Protein AF-A0A820QJV4-F1 (afdb_monomer_lite)

Organism: NCBI:txid392032

Structure (mmCIF, N/CA/C/O backbone):
data_AF-A0A820QJV4-F1
#
_entry.id   AF-A0A820QJV4-F1
#
loop_
_atom_site.group_PDB
_atom_site.id
_atom_site.type_symbol
_atom_site.label_atom_id
_atom_site.label_alt_id
_atom_site.label_comp_id
_atom_site.label_asym_id
_atom_site.label_entity_id
_atom_site.label_seq_id
_atom_site.pdbx_PDB_ins_code
_atom_site.Cartn_x
_atom_site.Cartn_y
_atom_site.Cartn_z
_atom_site.occupancy
_atom_site.B_iso_or_equiv
_atom_site.auth_seq_id
_atom_site.auth_comp_id
_atom_site.auth_asym_id
_atom_site.auth_atom_id
_atom_site.pdbx_PDB_model_num
ATOM 1 N N . ARG A 1 1 ? 12.678 -14.600 -13.449 1.00 82.25 1 ARG A N 1
ATOM 2 C CA . ARG A 1 1 ? 13.546 -13.689 -14.238 1.00 82.25 1 ARG A CA 1
ATOM 3 C C . ARG A 1 1 ? 12.967 -12.289 -14.085 1.00 82.25 1 ARG A C 1
ATOM 5 O O . ARG A 1 1 ? 11.847 -12.098 -14.527 1.00 82.25 1 ARG A O 1
ATOM 12 N N . SER A 1 2 ? 13.641 -11.378 -13.388 1.00 85.62 2 SER A N 1
ATOM 13 C CA . SER A 1 2 ? 13.198 -9.982 -13.238 1.00 85.62 2 SER A CA 1
ATOM 14 C C . SER A 1 2 ? 13.589 -9.145 -14.464 1.00 85.62 2 SER A C 1
ATOM 16 O O . SER A 1 2 ? 14.485 -9.536 -15.220 1.00 85.62 2 SER A O 1
ATOM 18 N N . ILE A 1 3 ? 12.891 -8.027 -14.686 1.00 89.44 3 ILE A N 1
ATOM 19 C CA . ILE A 1 3 ? 13.129 -7.066 -15.775 1.00 89.44 3 ILE A CA 1
ATOM 20 C C . ILE A 1 3 ? 13.117 -5.664 -15.161 1.00 89.44 3 ILE A C 1
ATOM 22 O O . ILE A 1 3 ? 12.231 -5.364 -14.365 1.00 89.44 3 ILE A O 1
ATOM 26 N N . SER A 1 4 ? 14.075 -4.822 -15.545 1.00 88.75 4 SER A N 1
ATOM 27 C CA . SER A 1 4 ? 14.144 -3.413 -15.143 1.00 88.75 4 SER A CA 1
ATOM 28 C C . SER A 1 4 ? 14.076 -2.536 -16.392 1.00 88.75 4 SER A C 1
ATOM 30 O O . SER A 1 4 ? 14.812 -2.782 -17.349 1.00 88.75 4 SER A O 1
ATOM 32 N N . LEU A 1 5 ? 13.187 -1.540 -16.391 1.00 89.25 5 LEU A N 1
ATOM 33 C CA . LEU A 1 5 ? 13.103 -0.511 -17.428 1.00 89.25 5 LEU A CA 1
ATOM 34 C C . LEU A 1 5 ? 13.959 0.680 -16.990 1.0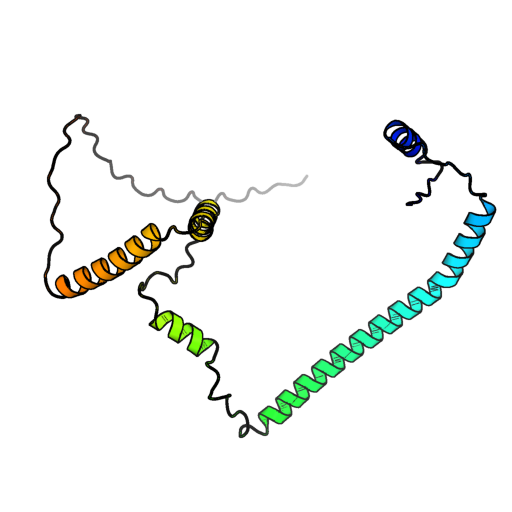0 89.25 5 LEU A C 1
ATOM 36 O O . LEU A 1 5 ? 13.877 1.087 -15.837 1.00 89.25 5 LEU A O 1
ATOM 40 N N . VAL A 1 6 ? 14.796 1.201 -17.885 1.00 91.06 6 VAL A N 1
ATOM 41 C CA . VAL A 1 6 ? 15.747 2.276 -17.574 1.00 91.06 6 VAL A CA 1
ATOM 42 C C . VAL A 1 6 ? 15.603 3.379 -18.616 1.00 91.06 6 VAL A C 1
ATOM 44 O O . VAL A 1 6 ? 15.609 3.093 -19.815 1.00 91.06 6 VAL A O 1
ATOM 47 N N . GLY A 1 7 ? 15.472 4.625 -18.159 1.00 89.00 7 GLY A N 1
ATOM 48 C CA . GLY A 1 7 ? 15.453 5.816 -19.013 1.00 89.00 7 GLY A CA 1
ATOM 49 C C . GLY A 1 7 ? 16.854 6.351 -19.340 1.00 89.00 7 GLY A C 1
ATOM 50 O O . GLY A 1 7 ? 17.868 5.846 -18.860 1.00 89.00 7 GLY A O 1
ATOM 51 N N . GLU A 1 8 ? 16.934 7.416 -20.139 1.00 86.00 8 GLU A N 1
ATOM 52 C CA . GLU A 1 8 ? 18.220 8.012 -20.545 1.00 86.00 8 GLU A CA 1
ATOM 53 C C . GLU A 1 8 ? 19.027 8.565 -19.358 1.00 86.00 8 GLU A C 1
ATOM 55 O O . GLU A 1 8 ? 20.238 8.348 -19.274 1.00 86.00 8 GLU A O 1
ATOM 60 N N . ASN A 1 9 ? 18.347 9.189 -18.394 1.00 91.12 9 ASN A N 1
ATOM 61 C CA . ASN A 1 9 ? 18.956 9.813 -17.213 1.00 91.12 9 ASN A CA 1
ATOM 62 C C . ASN A 1 9 ? 19.711 8.804 -16.324 1.00 91.12 9 ASN A C 1
ATOM 64 O O . ASN A 1 9 ? 20.746 9.109 -15.731 1.00 91.12 9 ASN A O 1
ATOM 68 N N . GLU A 1 10 ? 19.225 7.566 -16.266 1.00 92.69 10 GLU A N 1
ATOM 69 C CA . GLU A 1 10 ? 19.709 6.515 -15.365 1.00 92.69 10 GLU A CA 1
ATOM 70 C C . GLU A 1 10 ? 20.745 5.594 -16.033 1.00 92.69 10 GLU A C 1
ATOM 72 O O . GLU A 1 10 ? 21.136 4.559 -15.490 1.00 92.69 10 GLU A O 1
ATOM 77 N N . ARG A 1 11 ? 21.255 5.960 -17.217 1.00 90.38 11 ARG A N 1
ATOM 78 C CA . ARG A 1 11 ? 22.218 5.129 -17.962 1.00 90.38 11 ARG A CA 1
ATOM 79 C C . ARG A 1 11 ? 23.526 4.889 -17.204 1.00 90.38 11 ARG A C 1
ATOM 81 O O . ARG A 1 11 ? 24.183 3.871 -17.422 1.00 90.38 11 ARG A O 1
ATOM 88 N N . HIS A 1 12 ? 23.914 5.813 -16.329 1.00 92.75 12 HIS A N 1
ATOM 89 C CA . HIS A 1 12 ? 25.063 5.649 -15.440 1.00 92.75 12 HIS A CA 1
ATOM 90 C C . HIS A 1 12 ? 24.821 4.516 -14.425 1.00 92.75 12 HIS A C 1
ATOM 92 O O . HIS A 1 12 ? 25.644 3.608 -14.329 1.00 92.75 12 HIS A O 1
ATOM 98 N N . LEU A 1 13 ? 23.643 4.490 -13.792 1.00 92.88 13 LEU A N 1
ATOM 99 C CA . LEU A 1 13 ? 23.214 3.435 -12.873 1.00 92.88 13 LEU A CA 1
ATOM 100 C C . LEU A 1 13 ? 23.190 2.070 -13.572 1.00 92.8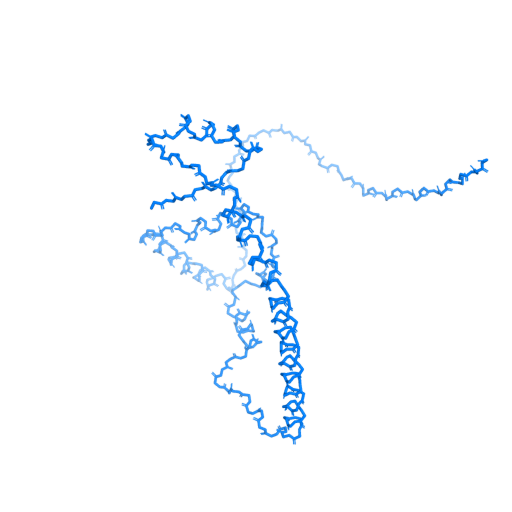8 13 LEU A C 1
ATOM 102 O O . LEU A 1 13 ? 23.711 1.091 -13.045 1.00 92.88 13 LEU A O 1
ATOM 106 N N . LEU A 1 14 ? 22.658 2.005 -14.799 1.00 91.12 14 LEU A N 1
ATOM 107 C CA . LEU A 1 14 ? 22.669 0.773 -15.593 1.00 91.12 14 LEU A CA 1
ATOM 108 C C . LEU A 1 14 ? 24.093 0.257 -15.833 1.00 91.12 14 LEU A C 1
ATOM 110 O O . LEU A 1 14 ? 24.334 -0.942 -15.703 1.00 91.12 14 LEU A O 1
ATOM 114 N N . LYS A 1 15 ? 25.043 1.140 -16.170 1.00 91.38 15 LYS A N 1
ATOM 115 C CA . LYS A 1 15 ? 26.449 0.744 -16.356 1.00 91.38 15 LYS A CA 1
ATOM 116 C C . LYS A 1 15 ? 27.020 0.137 -15.079 1.00 91.38 15 LYS A C 1
ATOM 118 O O . LYS A 1 15 ? 27.714 -0.871 -15.156 1.00 91.38 15 LYS A O 1
ATOM 123 N N . ASP A 1 16 ? 26.721 0.711 -13.923 1.00 93.56 16 ASP A N 1
ATOM 124 C CA . ASP A 1 16 ? 27.248 0.224 -12.650 1.00 93.56 16 ASP A CA 1
ATOM 125 C C . ASP A 1 16 ? 26.587 -1.092 -12.210 1.00 93.56 16 ASP A C 1
ATOM 127 O O . ASP A 1 16 ? 27.271 -2.012 -11.754 1.00 93.56 16 ASP A O 1
ATOM 131 N N . ILE A 1 17 ? 25.287 -1.260 -12.462 1.00 91.38 17 ILE A N 1
ATOM 132 C CA . ILE A 1 17 ? 24.583 -2.536 -12.264 1.00 91.38 17 ILE A CA 1
ATOM 133 C C . ILE A 1 17 ? 25.175 -3.632 -13.161 1.00 91.38 17 ILE A C 1
ATOM 135 O O . ILE A 1 17 ? 25.381 -4.758 -12.714 1.00 91.38 17 ILE A O 1
ATOM 139 N N . LEU A 1 18 ? 25.492 -3.321 -14.420 1.00 90.62 18 LEU A N 1
ATOM 140 C CA . LEU A 1 18 ? 26.094 -4.288 -15.341 1.00 90.62 18 LEU A CA 1
ATOM 141 C C . LEU A 1 18 ? 27.515 -4.686 -14.932 1.00 90.62 18 LEU A C 1
ATOM 143 O O . LEU A 1 18 ? 27.868 -5.852 -15.073 1.00 90.62 18 LEU A O 1
ATOM 147 N N . LYS A 1 19 ? 28.307 -3.751 -14.390 1.00 92.19 19 LYS A N 1
ATOM 148 C CA . LYS A 1 19 ? 29.649 -4.045 -13.855 1.00 92.19 19 LYS A CA 1
ATOM 149 C C . LYS A 1 19 ? 29.600 -4.939 -12.614 1.00 92.19 19 LYS A C 1
ATOM 151 O O . LYS A 1 19 ? 30.481 -5.767 -12.425 1.00 92.19 19 LYS A O 1
ATOM 156 N N . THR A 1 20 ? 28.599 -4.749 -11.755 1.00 91.50 20 THR A N 1
ATOM 157 C CA . THR A 1 20 ? 28.444 -5.499 -10.494 1.00 91.50 20 THR A CA 1
ATOM 158 C C . THR A 1 20 ? 27.731 -6.842 -10.671 1.00 91.50 20 THR A C 1
ATOM 160 O O . THR A 1 20 ? 27.846 -7.728 -9.820 1.00 91.50 20 THR A O 1
ATOM 163 N N . CYS A 1 21 ? 26.993 -7.025 -11.767 1.00 88.94 21 CYS A N 1
ATOM 164 C CA . CYS A 1 21 ? 26.238 -8.243 -12.028 1.00 88.94 21 CYS A CA 1
ATOM 165 C C . CYS A 1 21 ? 27.151 -9.446 -12.299 1.00 88.94 21 CYS A C 1
ATOM 167 O O . CYS A 1 21 ? 27.943 -9.455 -13.235 1.00 88.94 21 CYS A O 1
ATOM 169 N N . LYS A 1 22 ? 26.951 -10.527 -11.532 1.00 90.38 22 LYS A N 1
ATOM 170 C CA . LYS A 1 22 ? 27.652 -11.811 -11.730 1.00 90.38 22 LYS A CA 1
ATOM 171 C C . LYS A 1 22 ? 27.202 -12.567 -12.987 1.00 90.38 22 LYS A C 1
ATOM 173 O O . LYS A 1 22 ? 27.933 -13.411 -13.487 1.00 90.38 22 LYS A O 1
ATOM 178 N N . VAL A 1 23 ? 25.984 -12.303 -13.465 1.00 89.31 23 VAL A N 1
ATOM 179 C CA . VAL A 1 23 ? 25.372 -12.968 -14.625 1.00 89.31 23 VAL A CA 1
ATOM 180 C C . VAL A 1 23 ? 25.163 -11.930 -15.728 1.00 89.31 23 VAL A C 1
ATOM 182 O O . VAL A 1 23 ? 24.610 -10.867 -15.435 1.00 89.31 23 VAL A O 1
ATOM 185 N N . PRO A 1 24 ? 25.540 -12.213 -16.991 1.00 86.50 24 PRO A N 1
ATOM 186 C CA . PRO A 1 24 ? 25.363 -11.261 -18.080 1.00 86.50 24 PRO A CA 1
ATOM 187 C C . PRO A 1 24 ? 23.876 -10.967 -18.318 1.00 86.50 24 PRO A C 1
ATOM 189 O O . PRO A 1 24 ? 23.067 -11.866 -18.579 1.00 86.50 24 PRO A O 1
ATOM 192 N N . ALA A 1 25 ? 23.506 -9.689 -18.231 1.00 88.19 25 ALA A N 1
ATOM 193 C CA . ALA A 1 25 ? 22.138 -9.240 -18.452 1.00 88.19 25 ALA A CA 1
ATOM 194 C C . ALA A 1 25 ? 21.863 -9.021 -19.948 1.00 88.19 25 ALA A C 1
ATOM 196 O O . ALA A 1 25 ? 22.668 -8.443 -20.675 1.00 88.19 25 ALA A O 1
ATOM 197 N N . LYS A 1 26 ? 20.687 -9.464 -20.413 1.00 89.56 26 LYS A N 1
ATOM 198 C CA . LYS A 1 26 ? 20.226 -9.209 -21.786 1.00 89.56 26 LYS A CA 1
ATOM 199 C C . LYS A 1 26 ? 19.644 -7.800 -21.865 1.00 89.56 26 LYS A C 1
ATOM 201 O O . LYS A 1 26 ? 18.631 -7.531 -21.225 1.00 89.56 26 LYS A O 1
ATOM 206 N N . MET A 1 27 ? 20.251 -6.947 -22.680 1.00 88.81 27 MET A N 1
ATOM 207 C CA . MET A 1 27 ? 19.795 -5.580 -22.934 1.00 88.81 27 MET A CA 1
ATOM 208 C C . MET A 1 27 ? 18.984 -5.523 -24.231 1.00 88.81 27 MET A C 1
ATOM 210 O O . MET A 1 27 ? 19.414 -6.031 -25.264 1.00 88.81 27 MET A O 1
ATOM 214 N N . ARG A 1 28 ? 17.783 -4.943 -24.157 1.00 90.50 28 ARG A N 1
ATOM 215 C CA . ARG A 1 28 ? 16.882 -4.722 -25.294 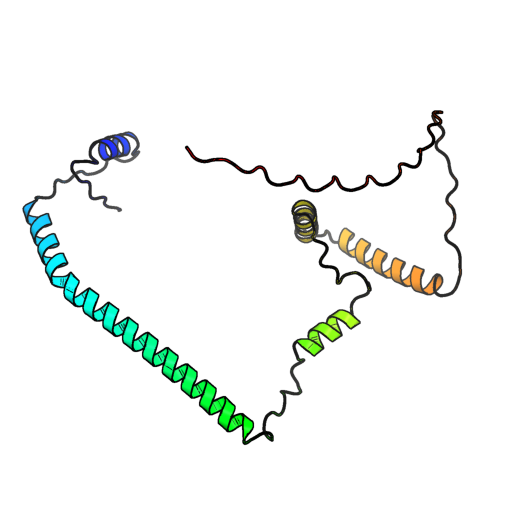1.00 90.50 28 ARG A CA 1
ATOM 216 C C . ARG A 1 28 ? 16.424 -3.270 -25.275 1.00 90.50 28 ARG A C 1
ATOM 218 O O . ARG A 1 28 ? 16.136 -2.746 -24.204 1.00 90.50 28 ARG A O 1
ATOM 225 N N . ILE A 1 29 ? 16.386 -2.646 -26.447 1.00 90.31 29 ILE A N 1
ATOM 226 C CA . ILE A 1 29 ? 15.956 -1.257 -26.623 1.00 90.31 29 ILE A CA 1
ATOM 227 C C . ILE A 1 29 ? 14.462 -1.276 -26.934 1.00 90.31 29 ILE A C 1
ATOM 229 O O . ILE A 1 29 ? 14.032 -2.010 -27.823 1.00 90.31 29 ILE A O 1
ATOM 233 N N . ILE A 1 30 ? 13.679 -0.502 -26.184 1.00 90.69 30 ILE A N 1
ATOM 234 C CA . ILE A 1 30 ? 12.241 -0.356 -26.420 1.00 90.69 30 ILE A CA 1
ATOM 235 C C . ILE A 1 30 ? 12.029 0.888 -27.295 1.00 90.69 30 ILE A C 1
ATOM 237 O O . ILE A 1 30 ? 12.527 1.956 -26.931 1.00 90.69 30 ILE A O 1
ATOM 241 N N . PRO A 1 31 ? 11.321 0.775 -28.433 1.00 92.31 31 PRO A N 1
ATOM 242 C CA . PRO A 1 31 ? 10.943 1.921 -29.253 1.00 92.31 31 PRO A CA 1
ATOM 243 C C . PRO A 1 31 ? 10.102 2.939 -28.476 1.00 92.31 31 PRO A C 1
ATOM 245 O O . PRO A 1 31 ? 9.218 2.563 -27.703 1.00 92.31 31 PRO A O 1
ATOM 248 N N . GLN A 1 32 ? 10.333 4.230 -28.724 1.00 90.06 32 GLN A N 1
ATOM 249 C CA . GLN A 1 32 ? 9.608 5.315 -28.050 1.00 90.06 32 GLN A CA 1
ATOM 250 C C . GLN A 1 32 ? 8.112 5.332 -28.397 1.00 90.06 32 GLN A C 1
ATOM 252 O O . GLN A 1 32 ? 7.293 5.648 -27.539 1.00 90.06 32 GLN A O 1
ATOM 257 N N . GLU A 1 33 ? 7.744 4.907 -29.606 1.00 94.69 33 GLU A N 1
ATOM 258 C CA . GLU A 1 33 ? 6.348 4.809 -30.057 1.00 94.69 33 GLU A CA 1
ATOM 259 C C . GLU A 1 33 ? 5.508 3.918 -29.130 1.00 94.69 33 GLU A C 1
ATOM 261 O O . GLU A 1 33 ? 4.396 4.265 -28.742 1.00 94.69 33 GLU A O 1
ATOM 266 N N . ILE A 1 34 ? 6.073 2.789 -28.693 1.00 94.31 34 ILE A N 1
ATOM 267 C CA . ILE A 1 34 ? 5.390 1.863 -27.784 1.00 94.31 34 ILE A CA 1
ATOM 268 C C . ILE A 1 34 ? 5.174 2.523 -26.420 1.00 94.31 34 ILE A C 1
ATOM 270 O O . ILE A 1 34 ? 4.108 2.383 -25.826 1.00 94.31 34 ILE A O 1
ATOM 274 N N . VAL A 1 35 ? 6.164 3.276 -25.933 1.00 92.50 35 VAL A N 1
ATOM 275 C CA . VAL A 1 35 ? 6.051 4.019 -24.671 1.00 92.50 35 VAL A CA 1
ATOM 276 C C . VAL A 1 35 ? 4.933 5.058 -24.761 1.00 92.50 35 VAL A C 1
ATOM 278 O O . VAL A 1 35 ? 4.147 5.176 -23.825 1.00 92.50 35 VAL A O 1
ATOM 281 N N . GLN A 1 36 ? 4.819 5.765 -25.887 1.00 95.31 36 GLN A N 1
ATOM 282 C CA . GLN A 1 36 ? 3.752 6.741 -26.120 1.00 95.31 36 GLN A CA 1
ATOM 283 C C . GLN A 1 36 ? 2.364 6.090 -26.129 1.00 95.31 36 GLN A C 1
ATOM 285 O O . GLN A 1 36 ? 1.465 6.591 -25.464 1.00 95.31 36 GLN A O 1
ATOM 290 N N . ILE A 1 37 ? 2.198 4.930 -26.775 1.00 97.31 37 ILE A N 1
ATOM 291 C CA . ILE A 1 37 ? 0.925 4.187 -26.759 1.00 97.31 37 ILE A CA 1
ATOM 292 C C . ILE A 1 37 ? 0.481 3.879 -25.323 1.00 97.31 37 ILE A C 1
ATOM 294 O O . ILE A 1 37 ? -0.691 4.034 -24.989 1.00 97.31 37 ILE A O 1
ATOM 298 N N . PHE A 1 38 ? 1.399 3.435 -24.461 1.00 96.56 38 PHE A N 1
ATOM 299 C CA . PHE A 1 38 ? 1.060 3.134 -23.068 1.00 96.56 38 PHE A CA 1
ATOM 300 C C . PHE A 1 38 ? 0.829 4.384 -22.218 1.00 96.56 38 PHE A C 1
ATOM 302 O O . PHE A 1 38 ? 0.020 4.319 -21.299 1.00 96.56 38 PHE A O 1
ATOM 309 N N . ARG A 1 39 ? 1.480 5.511 -22.525 1.00 96.12 39 ARG A N 1
ATOM 310 C CA . ARG A 1 39 ? 1.171 6.796 -21.878 1.00 96.12 39 ARG A CA 1
ATOM 311 C C . ARG A 1 39 ? -0.251 7.239 -22.187 1.00 96.12 39 ARG A C 1
ATOM 313 O O . ARG A 1 39 ? -0.998 7.487 -21.255 1.00 96.12 39 ARG A O 1
ATOM 320 N N . ASN A 1 40 ? -0.650 7.201 -23.456 1.00 97.38 40 ASN A N 1
ATOM 321 C CA . ASN A 1 40 ? -2.007 7.573 -23.855 1.00 97.38 40 ASN A CA 1
ATOM 322 C C . ASN A 1 40 ? -3.060 6.686 -23.171 1.00 97.38 40 ASN A C 1
ATOM 324 O O . ASN A 1 40 ? -4.082 7.179 -22.716 1.00 97.38 40 ASN A O 1
ATOM 328 N N . LYS A 1 41 ? -2.788 5.381 -23.032 1.00 97.69 41 LYS A N 1
ATOM 329 C CA . LYS A 1 41 ? -3.665 4.464 -22.283 1.00 97.69 41 LYS A CA 1
ATOM 330 C C . LYS A 1 41 ? -3.753 4.795 -20.794 1.00 97.69 41 LYS A C 1
ATOM 332 O O . LYS A 1 41 ? -4.785 4.556 -20.187 1.00 97.69 41 LYS A O 1
ATOM 337 N N . LEU A 1 42 ? -2.666 5.271 -20.184 1.00 97.31 42 LEU A N 1
ATOM 338 C CA . LEU A 1 42 ? -2.691 5.699 -18.783 1.00 97.31 42 LEU A CA 1
ATOM 339 C C . LEU A 1 42 ? -3.511 6.976 -18.619 1.00 97.31 42 LEU A C 1
ATOM 341 O O . LEU A 1 42 ? -4.321 7.037 -17.706 1.00 97.31 42 LEU A O 1
ATOM 345 N N . GLU A 1 43 ? -3.334 7.942 -19.519 1.00 97.25 43 GLU A N 1
ATOM 346 C CA . GLU A 1 43 ? -4.111 9.188 -19.538 1.00 97.25 43 GLU A CA 1
ATOM 347 C C . GLU A 1 43 ? -5.610 8.919 -19.749 1.00 97.25 43 GLU A C 1
ATOM 349 O O . GLU A 1 43 ? -6.447 9.567 -19.131 1.00 97.25 43 GLU A O 1
ATOM 354 N N . GLU A 1 44 ? -5.958 7.924 -20.571 1.00 97.75 44 GLU A N 1
ATOM 355 C CA . GLU A 1 44 ? -7.344 7.479 -20.766 1.00 97.75 44 GLU A CA 1
ATOM 356 C C . GLU A 1 44 ? -7.946 6.842 -19.501 1.00 97.75 44 GLU A C 1
ATOM 358 O O . GLU A 1 44 ? -9.115 7.063 -19.208 1.00 97.75 44 GLU A O 1
ATOM 363 N N . LEU A 1 45 ? -7.157 6.080 -18.734 1.00 97.94 45 LEU A N 1
ATOM 364 C CA . LEU A 1 45 ? -7.621 5.365 -17.535 1.00 97.94 45 LEU A CA 1
ATOM 365 C C . LEU A 1 45 ? -7.610 6.212 -16.253 1.00 97.94 45 LEU A C 1
ATOM 367 O O . LEU A 1 45 ? -8.283 5.867 -15.283 1.00 97.94 45 LEU A O 1
ATOM 371 N N . GLU A 1 46 ? -6.823 7.284 -16.209 1.00 97.00 46 GLU A N 1
ATOM 372 C CA . GLU A 1 46 ? -6.717 8.185 -15.057 1.00 97.00 46 GLU A CA 1
ATOM 373 C C . GLU A 1 46 ? -8.074 8.729 -14.558 1.00 97.00 46 GLU A C 1
ATOM 375 O O . GLU A 1 46 ? -8.331 8.602 -13.355 1.00 97.00 46 GLU A O 1
ATOM 380 N N . PRO A 1 47 ? -8.982 9.255 -15.411 1.00 97.88 47 PRO A N 1
ATOM 381 C CA . PRO A 1 47 ? -10.280 9.752 -14.946 1.00 97.88 47 PRO A CA 1
ATOM 382 C C . PRO A 1 47 ? -11.153 8.657 -14.317 1.00 97.88 47 PRO A C 1
ATOM 384 O O . PRO A 1 47 ? -11.780 8.902 -13.284 1.00 97.88 47 PRO A O 1
ATOM 387 N N . ASP A 1 48 ? -11.149 7.448 -14.880 1.00 97.81 48 ASP A N 1
ATOM 388 C CA . ASP A 1 48 ? -11.933 6.320 -14.366 1.00 97.81 48 ASP A CA 1
ATOM 389 C C . ASP A 1 48 ? -11.442 5.900 -12.973 1.00 97.81 48 ASP A C 1
ATOM 391 O O . ASP A 1 48 ? -12.229 5.642 -12.060 1.00 97.81 48 ASP A O 1
ATOM 395 N N . ILE A 1 49 ? -10.119 5.87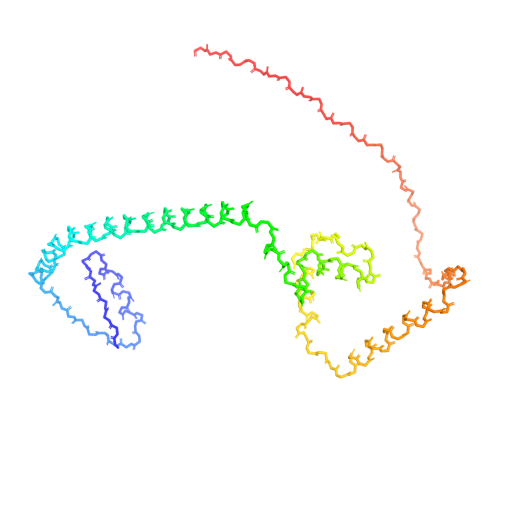2 -12.774 1.00 97.94 49 ILE A N 1
ATOM 396 C CA . ILE A 1 49 ? -9.515 5.568 -11.472 1.00 97.94 49 ILE A CA 1
ATOM 397 C C . ILE A 1 49 ? -9.892 6.641 -10.447 1.00 97.94 49 ILE A C 1
ATOM 399 O O . ILE A 1 49 ? -10.238 6.313 -9.309 1.00 97.94 49 ILE A O 1
ATOM 403 N N . GLU A 1 50 ? -9.846 7.920 -10.824 1.00 98.06 50 GLU A N 1
ATOM 404 C CA . GLU A 1 50 ? -10.279 8.997 -9.936 1.00 98.06 50 GLU A CA 1
ATOM 405 C C . GLU A 1 50 ? -11.754 8.882 -9.545 1.00 98.06 50 GLU A C 1
ATOM 407 O O . GLU A 1 50 ? -12.110 9.169 -8.398 1.00 98.06 50 GLU A O 1
ATOM 412 N N . GLU A 1 51 ? -12.619 8.496 -10.482 1.00 98.25 51 GLU A N 1
ATOM 413 C CA . GLU A 1 51 ? -14.039 8.287 -10.220 1.00 98.25 51 GLU A CA 1
ATOM 414 C C . GLU A 1 51 ? -14.248 7.145 -9.222 1.00 98.25 51 GLU A C 1
ATOM 416 O O . GLU A 1 51 ? -14.934 7.331 -8.213 1.00 98.25 51 GLU A O 1
ATOM 421 N N . ILE A 1 52 ? -13.581 6.006 -9.433 1.00 98.25 52 ILE A N 1
ATOM 422 C CA . ILE A 1 52 ? -13.623 4.861 -8.515 1.00 98.25 52 ILE A CA 1
ATOM 423 C C . ILE A 1 52 ? -13.175 5.279 -7.112 1.00 98.25 52 ILE A C 1
ATOM 425 O O . ILE A 1 52 ? -13.883 5.010 -6.144 1.00 98.25 52 ILE A O 1
ATOM 429 N N . LEU A 1 53 ? -12.066 6.012 -6.982 1.00 98.25 53 LEU A N 1
ATOM 430 C CA . LEU A 1 53 ? -11.581 6.474 -5.677 1.00 98.25 53 LEU A CA 1
ATOM 431 C C . LEU A 1 53 ? -12.582 7.397 -4.965 1.00 98.25 53 LEU A C 1
ATOM 433 O O . LEU A 1 53 ? -12.746 7.315 -3.743 1.00 98.25 53 LEU A O 1
ATOM 437 N N . LYS A 1 54 ? -13.268 8.275 -5.708 1.00 98.25 54 LYS A N 1
ATOM 438 C CA . LYS A 1 54 ? -14.318 9.149 -5.158 1.00 98.25 54 LYS A CA 1
ATOM 439 C C . LYS A 1 54 ? -15.529 8.331 -4.702 1.00 98.25 54 LYS A C 1
ATOM 441 O O . LYS A 1 54 ? -16.042 8.580 -3.608 1.00 98.25 54 LYS A O 1
ATOM 446 N N . MET A 1 55 ? -15.956 7.347 -5.495 1.00 97.94 55 MET A N 1
ATOM 447 C CA . MET A 1 55 ? -17.057 6.444 -5.149 1.00 97.94 55 MET A CA 1
ATOM 448 C C . MET A 1 55 ? -16.733 5.594 -3.916 1.00 97.94 55 MET A C 1
ATOM 450 O O . MET A 1 55 ? -17.520 5.579 -2.972 1.00 97.94 55 MET A O 1
ATOM 454 N N . GLU A 1 56 ? -15.554 4.969 -3.868 1.00 98.12 56 GLU A N 1
ATOM 455 C CA . GLU A 1 56 ? -15.087 4.170 -2.726 1.00 98.12 56 GLU A CA 1
ATOM 456 C C . GLU A 1 56 ? -15.025 5.001 -1.440 1.00 98.12 56 GLU A C 1
ATOM 458 O O . GLU A 1 56 ? -15.426 4.552 -0.362 1.00 98.12 56 GLU A O 1
ATOM 463 N N . TYR A 1 57 ? -14.542 6.243 -1.538 1.00 98.31 57 TYR A N 1
ATOM 464 C CA . TYR A 1 57 ? -14.537 7.160 -0.406 1.00 98.31 57 TYR A CA 1
ATOM 465 C C . TYR A 1 57 ? -15.961 7.481 0.069 1.00 98.31 57 TYR A C 1
ATOM 467 O O . TYR A 1 57 ? -16.223 7.459 1.275 1.00 98.31 57 TYR A O 1
ATOM 475 N N . GLY A 1 58 ? -16.881 7.742 -0.863 1.00 98.19 58 GLY A N 1
ATOM 476 C CA . GLY A 1 58 ? -18.295 7.971 -0.571 1.00 98.19 58 GLY A CA 1
ATOM 477 C C . GLY A 1 58 ? -18.949 6.780 0.130 1.00 98.19 58 GLY A C 1
ATOM 478 O O . GLY A 1 58 ? -19.560 6.949 1.187 1.00 98.19 58 GLY A O 1
ATOM 479 N N . GLU A 1 59 ? -18.756 5.570 -0.394 1.00 97.44 59 GLU A N 1
ATOM 480 C CA . GLU A 1 59 ? -19.282 4.334 0.193 1.00 97.44 59 GLU A CA 1
ATOM 481 C C . GLU A 1 59 ? -18.731 4.109 1.604 1.00 97.44 59 GLU A C 1
ATOM 483 O O . GLU A 1 59 ? -19.484 3.850 2.544 1.00 97.44 59 GLU A O 1
ATOM 488 N N . LYS A 1 60 ? -17.422 4.301 1.796 1.00 98.19 60 LYS A N 1
ATOM 489 C CA . LYS A 1 60 ? -16.794 4.197 3.116 1.00 98.19 60 LYS A CA 1
ATOM 490 C C . LYS A 1 60 ? -17.404 5.177 4.119 1.00 98.19 60 LYS A C 1
ATOM 492 O O . LYS A 1 60 ? -17.620 4.808 5.275 1.00 98.19 60 LYS A O 1
ATOM 497 N N . MET A 1 61 ? -17.671 6.418 3.707 1.00 97.81 61 MET A N 1
ATOM 498 C CA . MET A 1 61 ? -18.319 7.407 4.573 1.00 97.81 61 MET A CA 1
ATOM 499 C C . MET A 1 61 ? -19.744 6.980 4.933 1.00 97.81 61 MET A C 1
ATOM 501 O O . MET A 1 61 ? -20.089 7.010 6.116 1.00 97.81 61 MET A O 1
ATOM 505 N N . LEU A 1 62 ? -20.533 6.499 3.967 1.00 98.00 62 LEU A N 1
ATOM 506 C CA . LEU A 1 62 ? -21.879 5.975 4.219 1.00 98.00 62 LEU A CA 1
ATOM 507 C C . LEU A 1 62 ? -21.863 4.805 5.206 1.00 98.00 62 LEU A C 1
ATOM 509 O O . LEU A 1 62 ? -22.548 4.877 6.223 1.00 98.00 62 LEU A O 1
ATOM 513 N N . GLN A 1 63 ? -20.992 3.814 5.003 1.00 97.94 63 GLN A N 1
ATOM 514 C CA . GLN A 1 63 ? -20.825 2.697 5.939 1.00 97.94 63 GLN A CA 1
ATOM 515 C C . GLN A 1 63 ? -20.471 3.186 7.351 1.00 97.94 63 GLN A C 1
ATOM 517 O O . GLN A 1 63 ? -20.979 2.679 8.355 1.00 97.94 63 GLN A O 1
ATOM 522 N N . THR A 1 64 ? -19.603 4.199 7.476 1.00 98.00 64 THR A N 1
ATOM 523 C CA . THR A 1 64 ? -19.281 4.747 8.801 1.00 98.00 64 THR A CA 1
ATOM 524 C C . THR A 1 64 ? -20.484 5.425 9.452 1.00 98.00 64 THR A C 1
ATOM 526 O O . THR A 1 64 ? -20.696 5.220 10.648 1.00 98.00 64 THR A O 1
ATOM 529 N N . CYS A 1 65 ? -21.291 6.166 8.691 1.00 97.88 65 CYS A N 1
ATOM 530 C CA . CYS A 1 65 ? -22.522 6.785 9.172 1.00 97.88 65 CYS A CA 1
ATOM 531 C C . CYS A 1 65 ? -23.550 5.728 9.595 1.00 97.88 65 CYS A C 1
ATOM 533 O O . CYS A 1 65 ? -24.055 5.800 10.713 1.00 97.88 65 CYS A O 1
ATOM 535 N N . GLU A 1 66 ? -23.788 4.708 8.770 1.00 97.50 66 GLU A N 1
ATOM 536 C CA . GLU A 1 66 ? -24.678 3.581 9.079 1.00 97.50 66 GLU A CA 1
ATOM 537 C C . GLU A 1 66 ? -24.256 2.887 10.374 1.00 97.50 66 GLU A C 1
ATOM 539 O O . GLU A 1 66 ? -25.043 2.776 11.309 1.00 97.50 66 GLU A O 1
ATOM 544 N N . THR A 1 67 ? -22.972 2.543 10.517 1.00 97.31 67 THR A N 1
ATOM 545 C CA . THR A 1 67 ? -22.495 1.885 11.744 1.00 97.31 67 THR A CA 1
ATOM 546 C C . THR A 1 67 ? -22.632 2.771 12.986 1.00 97.31 67 THR A C 1
ATOM 548 O O . THR A 1 67 ? -22.732 2.260 14.105 1.00 97.31 67 THR A O 1
ATOM 551 N N . GLN A 1 68 ? -22.576 4.099 12.835 1.00 97.38 68 GLN A N 1
ATOM 552 C CA . GLN A 1 68 ? -22.807 5.038 13.932 1.00 97.38 68 GLN A CA 1
ATOM 553 C C . GLN A 1 68 ? -24.291 5.109 14.291 1.00 97.38 68 GLN A C 1
ATOM 555 O O . GLN A 1 68 ? -24.609 5.079 15.482 1.00 97.38 68 GLN A O 1
ATOM 560 N N . ILE A 1 69 ? -25.172 5.140 13.289 1.00 97.19 69 ILE A N 1
ATOM 561 C CA . ILE A 1 69 ? -26.627 5.086 13.456 1.00 97.19 69 ILE A CA 1
ATOM 562 C C . ILE A 1 69 ? -27.015 3.783 14.155 1.00 97.19 69 ILE A C 1
ATOM 564 O O . ILE A 1 69 ? -27.619 3.841 15.220 1.00 97.19 69 ILE A O 1
ATOM 568 N N . ASP A 1 70 ? -26.552 2.630 13.676 1.00 96.50 70 ASP A N 1
ATOM 569 C CA . ASP A 1 70 ? -26.827 1.322 14.282 1.00 96.50 70 ASP A CA 1
ATOM 570 C C . ASP A 1 70 ? -26.392 1.257 15.749 1.00 96.50 70 ASP A C 1
ATOM 572 O O . ASP A 1 70 ? -27.104 0.748 16.619 1.00 96.50 70 ASP A O 1
ATOM 576 N N . LYS A 1 71 ? -25.208 1.799 16.064 1.00 95.81 71 LYS A N 1
ATOM 577 C CA . LYS A 1 71 ? -24.721 1.883 17.449 1.00 95.81 71 LYS A CA 1
ATOM 578 C C . LYS A 1 71 ? -25.598 2.797 18.295 1.00 95.81 71 LYS A C 1
ATOM 580 O O . LYS A 1 71 ? -25.841 2.473 19.458 1.00 95.81 71 LYS A O 1
ATOM 585 N N . ALA A 1 72 ? -26.024 3.937 17.758 1.00 95.44 72 ALA A N 1
ATOM 586 C CA . ALA A 1 72 ? -26.903 4.868 18.454 1.00 95.44 72 ALA A CA 1
ATOM 587 C C . ALA A 1 72 ? -28.285 4.244 18.696 1.00 95.44 72 ALA A C 1
ATOM 589 O O . ALA A 1 72 ? -28.778 4.282 19.823 1.00 95.44 72 ALA A O 1
ATOM 590 N N . GLU A 1 73 ? -28.859 3.584 17.690 1.00 93.81 73 GLU A N 1
ATOM 591 C CA . GLU A 1 73 ? -30.113 2.846 17.801 1.00 93.81 73 GLU A CA 1
ATOM 592 C C . GLU A 1 73 ? -30.031 1.732 18.832 1.00 93.81 73 GLU A C 1
ATOM 594 O O . GLU A 1 73 ? -30.921 1.602 19.671 1.00 93.81 73 GLU A O 1
ATOM 599 N N . LYS A 1 74 ? -28.962 0.931 18.790 1.00 90.56 74 LYS A N 1
ATOM 600 C CA . LYS A 1 74 ? -28.751 -0.147 19.750 1.00 90.56 74 LYS A CA 1
ATOM 601 C C . LYS A 1 74 ? -28.661 0.399 21.169 1.00 90.56 74 LYS A C 1
ATOM 603 O O . LYS A 1 74 ? -29.354 -0.096 22.044 1.00 90.56 74 LYS A O 1
ATOM 608 N N . ARG A 1 75 ? -27.888 1.467 21.393 1.00 88.88 75 ARG A N 1
ATOM 609 C CA . ARG A 1 75 ? -27.810 2.131 22.705 1.00 88.88 75 ARG A CA 1
ATOM 610 C C . ARG A 1 75 ? -29.170 2.649 23.169 1.00 88.88 75 ARG A C 1
ATOM 612 O O . ARG A 1 75 ? -29.485 2.517 24.346 1.00 88.88 75 ARG A O 1
ATOM 619 N N . LEU A 1 76 ? -29.976 3.207 22.264 1.00 88.81 76 LEU A N 1
ATOM 620 C CA . LEU A 1 76 ? -31.315 3.697 22.588 1.00 88.81 76 LEU A CA 1
ATOM 621 C C . LEU A 1 76 ? -32.279 2.548 22.929 1.00 88.81 76 LEU A C 1
ATOM 623 O O . LEU A 1 76 ? -33.035 2.659 23.892 1.00 88.81 76 LEU A O 1
ATOM 627 N N . LYS A 1 77 ? -32.245 1.444 22.173 1.00 87.12 77 LYS A N 1
ATOM 628 C CA . LYS A 1 77 ? -33.036 0.228 22.434 1.00 87.12 77 LYS A CA 1
ATOM 629 C C . LYS A 1 77 ? -32.618 -0.419 23.759 1.00 87.12 77 LYS A C 1
ATOM 631 O O . LYS A 1 77 ? -33.471 -0.634 24.611 1.00 87.12 77 LYS A O 1
ATOM 636 N N . ASP A 1 78 ? -31.317 -0.604 23.978 1.00 75.25 78 ASP A N 1
ATOM 637 C CA . ASP A 1 78 ? -30.759 -1.171 25.211 1.00 75.25 78 ASP A CA 1
ATOM 638 C C . ASP A 1 78 ? -31.119 -0.307 26.437 1.00 75.25 78 ASP A C 1
ATOM 640 O O . ASP A 1 78 ? -31.502 -0.855 27.463 1.00 75.25 78 ASP A O 1
ATOM 644 N N . SER A 1 79 ? -31.105 1.032 26.317 1.00 66.12 79 SER A N 1
ATOM 645 C CA . SER A 1 79 ? -31.517 1.948 27.401 1.00 66.12 79 SER A CA 1
ATOM 646 C C . SER A 1 79 ? -33.011 1.901 27.741 1.00 66.12 79 SER A C 1
ATOM 648 O O . SER A 1 79 ? -33.418 2.316 28.818 1.00 66.12 79 SER A O 1
ATOM 650 N N . LYS A 1 80 ? -33.854 1.417 26.818 1.00 64.75 80 LYS A N 1
ATOM 651 C CA . LYS A 1 80 ? -35.293 1.207 27.055 1.00 64.75 80 LYS A CA 1
ATOM 652 C C . LYS A 1 80 ? -35.591 -0.196 27.587 1.00 64.75 80 LYS A C 1
ATOM 654 O O . LYS A 1 80 ? -36.685 -0.437 28.088 1.00 64.75 80 LYS A O 1
ATOM 659 N N . THR A 1 81 ? -34.647 -1.127 27.464 1.00 59.31 81 THR A N 1
ATOM 660 C CA . THR A 1 81 ? -34.770 -2.531 27.876 1.00 59.31 81 THR A CA 1
ATOM 661 C C . THR A 1 81 ? -33.677 -2.860 28.898 1.00 59.31 81 THR A C 1
ATOM 663 O O . THR A 1 81 ? -32.910 -3.811 28.741 1.00 59.31 81 THR A O 1
ATOM 666 N N . ASP A 1 82 ? -33.619 -2.077 29.980 1.00 54.34 82 ASP A N 1
ATOM 667 C CA . ASP A 1 82 ? -32.683 -2.243 31.109 1.00 54.34 82 ASP A CA 1
ATOM 668 C C . ASP A 1 82 ? -32.805 -3.602 31.838 1.00 54.34 82 ASP A C 1
ATOM 670 O O . ASP A 1 82 ? -32.032 -3.909 32.743 1.00 54.34 82 ASP A O 1
ATOM 674 N N . THR A 1 83 ? -33.736 -4.468 31.435 1.00 55.62 83 THR A N 1
ATOM 675 C CA . THR A 1 83 ? -33.939 -5.813 31.988 1.00 55.62 83 THR A CA 1
ATOM 676 C C . THR A 1 83 ? -33.081 -6.914 31.349 1.00 55.62 83 THR A C 1
ATOM 678 O O . THR A 1 83 ? -33.058 -8.019 31.883 1.00 55.62 83 THR A O 1
ATOM 681 N N . SER A 1 84 ? -32.359 -6.664 30.245 1.00 51.47 84 SER A N 1
ATOM 682 C CA . SER A 1 84 ? -31.662 -7.734 29.489 1.00 51.47 84 SER A CA 1
ATOM 683 C C . SER A 1 84 ? -30.128 -7.698 29.508 1.00 51.47 84 SER A C 1
ATOM 685 O O . SER A 1 84 ? -29.485 -8.593 28.955 1.00 51.47 84 SER A O 1
ATOM 687 N N . ASN A 1 85 ? -29.507 -6.745 30.210 1.00 56.25 85 ASN A N 1
ATOM 688 C CA . ASN A 1 85 ? -28.080 -6.820 30.537 1.00 56.25 85 ASN A CA 1
ATOM 689 C C . ASN A 1 85 ? -27.853 -7.804 31.697 1.00 56.25 85 ASN A C 1
ATOM 691 O O . ASN A 1 85 ? -27.295 -7.444 32.735 1.00 56.25 85 ASN A O 1
ATOM 695 N N . ALA A 1 86 ? -28.253 -9.066 31.512 1.00 61.22 86 ALA A N 1
ATOM 696 C CA . ALA A 1 86 ? -27.724 -10.177 32.290 1.00 61.22 86 ALA A CA 1
ATOM 697 C C . ALA A 1 86 ? -26.233 -10.286 31.944 1.00 61.22 86 ALA A C 1
ATOM 699 O O . ALA A 1 86 ? -25.806 -10.989 31.025 1.00 61.22 86 ALA A O 1
ATOM 700 N N . LYS A 1 87 ? -25.449 -9.451 32.628 1.00 60.94 87 LYS A N 1
ATOM 701 C CA . LYS A 1 87 ? -23.995 -9.428 32.666 1.00 60.94 87 LYS A CA 1
ATOM 702 C C . LYS A 1 87 ? -23.536 -10.878 32.685 1.00 60.94 87 LYS A C 1
ATOM 704 O O . LYS A 1 87 ? -23.828 -11.557 33.654 1.00 60.94 87 LYS A O 1
ATOM 709 N N . ARG A 1 88 ? -22.907 -11.357 31.600 1.00 63.44 88 ARG A N 1
ATOM 710 C CA . ARG A 1 88 ? -22.490 -12.763 31.430 1.00 63.44 88 ARG A CA 1
ATOM 711 C C . ARG A 1 88 ? -21.843 -13.262 32.721 1.00 63.44 88 ARG A C 1
ATOM 713 O O . ARG A 1 88 ? -20.677 -12.972 32.965 1.00 63.44 88 ARG A O 1
ATOM 720 N N . GLU A 1 89 ? -22.608 -13.976 33.541 1.00 61.88 89 GLU A N 1
ATOM 721 C CA . GLU A 1 89 ? -22.226 -14.239 34.935 1.00 61.88 89 GLU A CA 1
ATOM 722 C C . GLU A 1 89 ? -21.002 -15.149 35.017 1.00 61.88 89 GLU A C 1
ATOM 724 O O . GLU A 1 89 ? -20.195 -15.058 35.935 1.00 61.88 89 GLU A O 1
ATOM 729 N N . TRP A 1 90 ? -20.821 -15.985 33.996 1.00 73.50 90 TRP A N 1
ATOM 730 C CA . TRP A 1 90 ? -19.735 -16.950 33.922 1.00 73.50 90 TRP A CA 1
ATOM 731 C C . TRP A 1 90 ? -18.408 -16.376 33.402 1.00 73.50 90 TRP A C 1
ATOM 733 O O . TRP A 1 90 ? -17.396 -17.075 33.429 1.00 73.50 90 TRP A O 1
ATOM 743 N N . PHE A 1 91 ? -18.373 -15.123 32.924 1.00 70.31 91 PHE A N 1
ATOM 744 C CA . PHE A 1 91 ? -17.135 -14.487 32.469 1.00 70.31 91 PHE A CA 1
ATOM 745 C C . PHE A 1 91 ? -16.682 -13.421 33.465 1.00 70.31 91 PHE A C 1
ATOM 747 O O . PHE A 1 91 ? -17.310 -12.375 33.616 1.00 70.31 91 PHE A O 1
ATOM 754 N N . GLN A 1 92 ? -15.532 -13.666 34.093 1.00 74.94 92 GLN A N 1
ATOM 755 C CA . GLN A 1 92 ? -14.874 -12.696 34.959 1.00 74.94 92 GLN A CA 1
ATOM 756 C C . GLN A 1 92 ? -14.655 -11.370 34.213 1.00 74.94 92 GLN A C 1
ATOM 758 O O . GLN A 1 92 ? -14.015 -11.326 33.153 1.00 74.94 92 GLN A O 1
ATOM 763 N N . ASN A 1 93 ? -15.155 -10.271 34.776 1.00 81.50 93 ASN A N 1
ATOM 764 C CA . ASN A 1 93 ? -14.999 -8.945 34.187 1.00 81.50 93 ASN A CA 1
ATOM 765 C C . ASN A 1 93 ? -13.537 -8.506 34.203 1.00 81.50 93 ASN A C 1
ATOM 767 O O . ASN A 1 93 ? -12.750 -8.933 35.044 1.00 81.50 93 ASN A O 1
ATOM 771 N N . ARG A 1 94 ? -13.159 -7.574 33.318 1.00 78.31 94 ARG A N 1
ATOM 772 C CA . ARG A 1 94 ? -11.797 -7.010 33.310 1.00 78.31 94 ARG A CA 1
ATOM 773 C C . ARG A 1 94 ? -11.399 -6.476 34.690 1.00 78.31 94 ARG A C 1
ATOM 775 O O . ARG A 1 94 ? -10.274 -6.698 35.122 1.00 78.31 94 ARG A O 1
ATOM 782 N N . ASN A 1 95 ? -12.332 -5.828 35.382 1.00 81.19 95 ASN A N 1
ATOM 783 C CA . ASN A 1 95 ? -12.114 -5.290 36.723 1.00 81.19 95 ASN A CA 1
ATOM 784 C C . ASN A 1 95 ? -11.972 -6.405 37.767 1.00 81.19 95 ASN A C 1
ATOM 786 O O . ASN A 1 95 ? -11.085 -6.331 38.608 1.00 81.19 95 ASN A O 1
ATOM 790 N N . GLU A 1 96 ? -12.784 -7.460 37.674 1.00 83.75 96 GLU A N 1
ATOM 791 C CA . GLU A 1 96 ? -12.694 -8.631 38.555 1.00 83.75 96 GLU A CA 1
ATOM 792 C C . GLU A 1 96 ? -11.382 -9.392 38.335 1.00 83.75 96 GLU A C 1
ATOM 794 O O . GLU A 1 96 ? -10.742 -9.769 39.306 1.00 83.75 96 GLU A O 1
ATOM 799 N N . ARG A 1 97 ? -10.910 -9.517 37.088 1.00 84.38 97 ARG A N 1
ATOM 800 C CA . ARG A 1 97 ? -9.611 -10.117 36.742 1.00 84.38 97 ARG A CA 1
ATOM 801 C C . ARG A 1 97 ? -8.438 -9.320 37.294 1.00 84.38 97 ARG A C 1
ATOM 803 O O . ARG A 1 97 ? -7.464 -9.899 37.765 1.00 84.38 97 ARG A O 1
ATOM 810 N N . ILE A 1 98 ? -8.504 -7.992 37.205 1.00 82.31 98 ILE A N 1
ATOM 811 C CA . ILE A 1 98 ? -7.475 -7.110 37.768 1.00 82.31 98 ILE A CA 1
ATOM 812 C C . ILE A 1 98 ? -7.486 -7.219 39.295 1.00 82.31 98 ILE A C 1
ATOM 814 O O . ILE A 1 98 ? -6.429 -7.408 39.888 1.00 82.31 98 ILE A O 1
ATOM 818 N N . ALA A 1 99 ? -8.667 -7.191 39.916 1.00 84.25 99 ALA A N 1
ATOM 819 C CA . ALA A 1 99 ? -8.817 -7.328 41.360 1.00 84.25 99 ALA A CA 1
ATOM 820 C C . ALA A 1 99 ? -8.345 -8.697 41.869 1.00 84.25 99 ALA A C 1
ATOM 822 O O . ALA A 1 99 ? -7.707 -8.776 42.913 1.00 84.25 99 ALA A O 1
ATOM 823 N N . GLU A 1 100 ? -8.621 -9.777 41.140 1.00 83.62 100 GLU A N 1
ATOM 824 C CA . GLU A 1 100 ? -8.154 -11.115 41.491 1.00 83.62 100 GLU A CA 1
ATOM 825 C C . GLU A 1 100 ? -6.638 -11.247 41.287 1.00 83.62 100 GLU A C 1
ATOM 827 O O . GLU A 1 100 ? -5.947 -11.739 42.174 1.00 83.62 100 GLU A O 1
ATOM 832 N N . GLN A 1 101 ? -6.077 -10.700 40.198 1.00 81.69 101 GLN A N 1
ATOM 833 C CA . GLN A 1 101 ? -4.621 -10.590 40.046 1.00 81.69 101 GLN A CA 1
ATOM 834 C C . GLN A 1 101 ? -3.970 -9.824 41.198 1.00 81.69 101 GLN A C 1
ATOM 836 O O . GLN A 1 101 ? -2.913 -10.231 41.672 1.00 81.69 101 GLN A O 1
ATOM 841 N N . ASP A 1 102 ? -4.567 -8.715 41.631 1.00 79.06 102 ASP A N 1
ATOM 842 C CA . ASP A 1 102 ? -4.050 -7.930 42.748 1.00 79.06 102 ASP A CA 1
ATOM 843 C C . ASP A 1 102 ? -4.178 -8.683 44.079 1.00 79.06 102 ASP A C 1
ATOM 845 O O . ASP A 1 102 ? -3.255 -8.629 44.887 1.00 79.06 102 ASP A O 1
ATOM 849 N N . LYS A 1 103 ? -5.251 -9.461 44.280 1.00 83.31 103 LYS A N 1
ATOM 850 C CA . LYS A 1 103 ? -5.416 -10.342 45.449 1.00 83.31 103 LYS A CA 1
ATOM 851 C C . LYS A 1 103 ? -4.408 -11.496 45.480 1.00 83.31 103 LYS A C 1
ATOM 853 O O . LYS A 1 103 ? -3.936 -11.847 46.556 1.00 83.31 103 LYS A O 1
ATOM 858 N N . LEU A 1 104 ? -4.066 -12.087 44.330 1.00 78.12 104 LEU A N 1
ATOM 859 C CA . LEU A 1 104 ? -3.088 -13.183 44.235 1.00 78.12 104 LEU A CA 1
ATOM 860 C C . LEU A 1 104 ? -1.620 -12.710 44.249 1.00 78.12 104 LEU A C 1
ATOM 862 O O . LEU A 1 104 ? -0.707 -13.541 44.276 1.00 78.12 104 LEU A O 1
ATOM 866 N N . ARG A 1 105 ? -1.346 -11.399 44.220 1.00 73.94 105 ARG A N 1
ATOM 867 C CA . ARG A 1 105 ? 0.025 -10.867 44.277 1.00 73.94 105 ARG A CA 1
ATOM 868 C C . ARG A 1 105 ? 0.587 -10.943 45.702 1.00 73.94 105 ARG A C 1
ATOM 870 O O . ARG A 1 105 ? 0.010 -10.425 46.647 1.00 73.94 105 ARG A O 1
ATOM 877 N N . LEU A 1 106 ? 1.773 -11.546 45.831 1.00 67.44 106 LEU A N 1
ATOM 878 C CA . LEU A 1 106 ? 2.503 -11.710 47.100 1.00 67.44 106 LEU A CA 1
ATOM 879 C C . LEU A 1 106 ? 3.173 -10.414 47.605 1.00 67.44 106 LEU A C 1
ATOM 881 O O . LEU A 1 106 ? 3.448 -10.305 48.798 1.00 67.44 106 LEU A O 1
ATOM 885 N N . ASP A 1 107 ? 3.416 -9.443 46.714 1.00 67.19 107 ASP A N 1
ATOM 886 C CA . ASP A 1 107 ? 4.117 -8.189 47.010 1.00 67.19 107 ASP A CA 1
ATOM 887 C C . ASP A 1 107 ? 3.185 -6.964 46.882 1.00 67.19 107 ASP A C 1
ATOM 889 O O . ASP A 1 107 ? 2.791 -6.615 45.763 1.00 67.19 107 ASP A O 1
ATOM 893 N N . PRO A 1 108 ? 2.922 -6.213 47.973 1.00 58.81 108 PRO A N 1
ATOM 894 C CA . PRO A 1 108 ? 2.102 -4.993 47.946 1.00 58.81 108 PRO A CA 1
ATOM 895 C C . PRO A 1 108 ? 2.664 -3.851 47.075 1.00 58.81 108 PRO A C 1
ATOM 897 O O . PRO A 1 108 ? 1.987 -2.854 46.840 1.00 58.81 108 PRO A O 1
ATOM 900 N N . HIS A 1 109 ? 3.916 -3.954 46.605 1.00 54.41 109 HIS A N 1
ATOM 901 C CA . HIS A 1 109 ? 4.635 -2.875 45.915 1.00 54.41 109 HIS A CA 1
ATOM 902 C C . HIS A 1 109 ? 4.892 -3.114 44.417 1.00 54.41 109 HIS A C 1
ATOM 904 O O . HIS A 1 109 ? 5.520 -2.282 43.760 1.00 54.41 109 HIS A O 1
ATOM 910 N N . SER A 1 110 ? 4.403 -4.217 43.842 1.00 56.62 110 SER A N 1
ATOM 911 C CA . SER A 1 110 ? 4.641 -4.540 42.424 1.00 56.62 110 SER A CA 1
ATOM 912 C C . SER A 1 110 ? 3.881 -3.633 41.439 1.00 56.62 110 SER A C 1
ATOM 914 O O . SER A 1 110 ? 4.189 -3.646 40.247 1.00 56.62 110 SER A O 1
ATOM 916 N N . ASN A 1 111 ? 2.894 -2.857 41.902 1.00 51.53 111 ASN A N 1
ATOM 917 C CA . ASN A 1 111 ? 2.050 -2.011 41.046 1.00 51.53 111 ASN A CA 1
ATOM 918 C C . ASN A 1 111 ? 2.652 -0.645 40.715 1.00 51.53 111 ASN A C 1
ATOM 920 O O . ASN A 1 111 ? 2.136 0.066 39.847 1.00 51.53 111 ASN A O 1
ATOM 924 N N . LYS A 1 112 ? 3.804 -0.292 41.293 1.00 52.59 112 LYS A N 1
ATOM 925 C CA . LYS A 1 112 ? 4.641 0.677 40.598 1.00 52.59 112 LYS A CA 1
ATOM 926 C C . LYS A 1 112 ? 5.149 -0.055 39.372 1.00 52.59 112 LYS A C 1
ATOM 928 O O . LYS A 1 112 ? 6.024 -0.910 39.483 1.00 52.59 112 LYS A O 1
ATOM 933 N N . LYS A 1 113 ? 4.627 0.306 38.197 1.00 53.50 113 LYS A N 1
ATOM 934 C CA . LYS A 1 113 ? 5.404 0.234 36.962 1.00 53.50 113 LYS A CA 1
ATOM 935 C C . LYS A 1 113 ? 6.700 0.990 37.258 1.00 53.50 113 LYS A C 1
ATOM 937 O O . LYS A 1 113 ? 6.786 2.191 37.010 1.00 53.50 113 LYS A O 1
ATOM 942 N N . LYS A 1 114 ? 7.687 0.326 37.876 1.00 53.44 114 LYS A N 1
ATOM 943 C CA . LYS A 1 114 ? 9.061 0.798 37.865 1.00 53.44 114 LYS A CA 1
ATOM 944 C C . LYS A 1 114 ? 9.299 1.064 36.390 1.00 53.44 114 LYS A C 1
ATOM 946 O O . LYS A 1 114 ? 8.991 0.210 35.556 1.00 53.44 114 LYS A O 1
ATOM 951 N N . LYS A 1 115 ? 9.722 2.277 36.047 1.00 53.38 115 LYS A N 1
ATOM 952 C CA . LYS A 1 115 ? 10.323 2.508 34.740 1.00 53.38 115 LYS A CA 1
ATOM 953 C C . LYS A 1 115 ? 11.594 1.661 34.752 1.00 53.38 115 LYS A C 1
ATOM 955 O O . LYS A 1 115 ? 12.638 2.130 35.176 1.00 53.38 115 LYS A O 1
ATOM 960 N N . VAL A 1 116 ? 11.433 0.377 34.447 1.00 60.28 116 VAL A N 1
ATOM 961 C CA . VAL A 1 116 ? 12.512 -0.595 34.329 1.00 60.28 116 VAL A CA 1
ATOM 962 C C . VAL A 1 116 ? 13.386 -0.046 33.214 1.00 60.28 116 VAL A C 1
ATOM 964 O O . VAL A 1 116 ? 12.859 0.254 32.134 1.00 60.28 116 VAL A O 1
ATOM 967 N N . SER A 1 117 ? 14.671 0.180 33.487 1.00 70.56 117 SER A N 1
ATOM 968 C CA . SER A 1 117 ? 15.579 0.650 32.443 1.00 70.56 117 SER A CA 1
ATOM 969 C C . SER A 1 117 ? 15.586 -0.370 31.299 1.00 70.56 117 SER A C 1
ATOM 971 O O . SER A 1 117 ? 15.247 -1.546 31.482 1.00 70.56 117 SER A O 1
ATOM 973 N N . LYS A 1 118 ? 15.927 0.072 30.086 1.00 73.44 118 LYS A N 1
ATOM 974 C CA . LYS A 1 118 ? 15.994 -0.825 28.924 1.00 73.44 118 LYS A CA 1
ATOM 975 C C . LYS A 1 118 ? 16.909 -2.030 29.210 1.00 73.44 118 LYS A C 1
ATOM 977 O O . LYS A 1 118 ? 16.540 -3.156 28.893 1.00 73.44 118 LYS A O 1
ATOM 982 N N . GLU A 1 119 ? 18.009 -1.793 29.922 1.00 73.19 119 GLU A N 1
ATOM 983 C CA . GLU A 1 119 ? 18.984 -2.799 30.364 1.00 73.19 119 GLU A CA 1
ATOM 984 C C . GLU A 1 119 ? 18.388 -3.816 31.346 1.00 73.19 119 GLU A C 1
ATOM 986 O O . GLU A 1 119 ? 18.540 -5.022 31.163 1.00 73.19 119 GLU A O 1
ATOM 991 N N . GLU A 1 120 ? 17.654 -3.355 32.362 1.00 70.62 120 GLU A N 1
ATOM 992 C CA . GLU A 1 120 ? 17.021 -4.235 33.351 1.00 70.62 120 GLU A CA 1
ATOM 993 C C . GLU A 1 120 ? 15.921 -5.091 32.686 1.00 70.62 120 GLU A C 1
ATOM 995 O O . GLU A 1 120 ? 15.740 -6.266 33.008 1.00 70.62 120 GLU A O 1
ATOM 1000 N N . ARG A 1 121 ? 15.242 -4.559 31.661 1.00 75.69 121 ARG A N 1
ATOM 1001 C CA . ARG A 1 121 ? 14.237 -5.294 30.877 1.00 75.69 121 ARG A CA 1
ATOM 1002 C C . ARG A 1 121 ? 14.860 -6.365 29.975 1.00 75.69 121 ARG A C 1
ATOM 1004 O O . ARG A 1 121 ? 14.305 -7.462 29.879 1.00 75.69 121 ARG A O 1
ATOM 1011 N N . GLU A 1 122 ? 16.006 -6.071 29.362 1.00 77.00 122 GLU A N 1
ATOM 1012 C CA . GLU A 1 122 ? 16.791 -7.021 28.564 1.00 77.00 122 GLU A CA 1
ATOM 1013 C C . GLU A 1 122 ? 17.398 -8.133 29.434 1.00 77.00 122 GLU A C 1
ATOM 1015 O O . GLU A 1 122 ? 17.380 -9.299 29.039 1.00 77.00 122 GLU A O 1
ATOM 1020 N N . GLN A 1 123 ? 17.855 -7.818 30.650 1.00 73.06 123 GLN A N 1
ATOM 1021 C CA . GLN A 1 123 ? 18.323 -8.820 31.616 1.00 73.06 123 GLN A CA 1
ATOM 1022 C C . GLN A 1 123 ? 17.190 -9.741 32.086 1.00 73.06 123 GLN A C 1
ATOM 1024 O O . GLN A 1 123 ? 17.354 -10.961 32.099 1.00 73.06 123 GLN A O 1
ATOM 1029 N N . ILE A 1 124 ? 16.011 -9.187 32.393 1.00 73.12 124 ILE A N 1
ATOM 1030 C CA . ILE A 1 124 ? 14.823 -9.979 32.753 1.00 73.12 124 ILE A CA 1
ATOM 1031 C C . ILE A 1 124 ? 14.382 -10.873 31.586 1.00 73.12 124 ILE A C 1
ATOM 1033 O O . ILE A 1 124 ? 13.966 -12.009 31.812 1.00 73.12 124 ILE A O 1
ATOM 1037 N N . GLN A 1 125 ? 14.455 -10.388 30.343 1.00 73.44 125 GLN A N 1
ATOM 1038 C CA . GLN A 1 125 ? 14.164 -11.206 29.163 1.00 73.44 125 GLN A CA 1
ATOM 1039 C C . GLN A 1 125 ? 15.192 -12.320 28.974 1.00 73.44 125 GLN A C 1
ATOM 1041 O O . GLN A 1 125 ? 14.774 -13.459 28.791 1.00 73.44 125 GLN A O 1
ATOM 1046 N N . LYS A 1 126 ? 16.494 -12.038 29.117 1.00 72.44 126 LYS A N 1
ATOM 1047 C CA . LYS A 1 126 ? 17.557 -13.055 29.056 1.00 72.44 126 LYS A CA 1
ATOM 1048 C C . LYS A 1 126 ? 17.387 -14.133 30.128 1.00 72.44 126 LYS A C 1
ATOM 1050 O O . LYS A 1 126 ? 17.455 -15.311 29.808 1.00 72.44 126 LYS A O 1
ATOM 1055 N N . MET A 1 127 ? 17.067 -13.758 31.368 1.00 62.78 127 MET A N 1
ATOM 1056 C CA . MET A 1 127 ? 16.793 -14.713 32.457 1.00 62.78 127 MET A CA 1
ATOM 1057 C C . MET A 1 127 ? 15.503 -15.528 32.262 1.00 62.78 127 MET A C 1
ATOM 1059 O O . MET A 1 127 ? 15.336 -16.582 32.876 1.00 62.78 127 MET A O 1
ATOM 1063 N N . LYS A 1 128 ? 14.557 -15.035 31.451 1.00 67.50 128 LYS A N 1
ATOM 1064 C CA . LYS A 1 128 ? 13.335 -15.765 31.077 1.00 67.50 128 LYS A CA 1
ATOM 1065 C C . LYS A 1 128 ? 13.529 -16.648 29.844 1.00 67.50 128 LYS A C 1
ATOM 1067 O O . LYS A 1 128 ? 12.830 -17.649 29.733 1.00 67.50 128 LYS A O 1
ATOM 1072 N N . SER A 1 129 ? 14.423 -16.268 28.930 1.00 62.06 129 SER A N 1
ATOM 1073 C CA . SER A 1 129 ? 14.697 -16.990 27.684 1.00 62.06 129 SER A CA 1
ATOM 1074 C C . SER A 1 129 ? 15.776 -18.060 27.820 1.00 62.06 129 SER A C 1
ATOM 1076 O O . SER A 1 129 ? 15.861 -18.928 26.957 1.00 62.06 129 SER A O 1
ATOM 1078 N N . THR A 1 130 ? 16.613 -18.020 28.862 1.00 66.25 130 THR A N 1
ATOM 1079 C CA . THR A 1 130 ? 17.548 -19.113 29.133 1.00 66.25 130 THR A CA 1
ATOM 1080 C C . THR A 1 130 ? 16.769 -20.363 29.558 1.00 66.25 130 THR A C 1
ATOM 1082 O O . THR A 1 130 ? 15.955 -20.299 30.488 1.00 66.25 130 THR A O 1
ATOM 1085 N N . PRO A 1 131 ? 16.969 -21.513 28.888 1.00 57.38 131 PRO A N 1
ATOM 1086 C CA . PRO A 1 131 ? 16.318 -22.749 29.284 1.00 57.38 131 PRO A CA 1
ATOM 1087 C C . PRO A 1 131 ? 16.822 -23.128 30.675 1.00 57.38 131 PRO A C 1
ATOM 1089 O O . PRO A 1 131 ? 17.994 -23.433 30.864 1.00 57.38 131 PRO A O 1
ATOM 1092 N N . LYS A 1 132 ? 15.933 -23.076 31.668 1.00 67.44 132 LYS A N 1
ATOM 1093 C CA . LYS A 1 132 ? 16.258 -23.512 33.028 1.00 67.44 132 LYS A CA 1
ATOM 1094 C C . LYS A 1 132 ? 16.496 -25.017 33.003 1.00 67.44 132 LYS A C 1
ATOM 1096 O O . LYS A 1 132 ? 15.542 -25.765 32.731 1.00 67.44 132 LYS A O 1
ATOM 1101 N N . THR A 1 133 ? 17.730 -25.425 33.289 1.00 81.56 133 THR A N 1
ATOM 1102 C CA . THR A 1 133 ? 18.124 -26.815 33.546 1.00 81.56 133 THR A CA 1
ATOM 1103 C C . THR A 1 133 ? 17.224 -27.406 34.633 1.00 81.56 133 THR A C 1
ATOM 1105 O O . THR A 1 133 ? 16.688 -26.669 35.467 1.00 81.56 133 THR A O 1
ATOM 1108 N N . ALA A 1 134 ? 17.009 -28.723 34.618 1.00 77.25 134 ALA A N 1
ATOM 1109 C CA . ALA A 1 134 ? 16.170 -29.401 35.610 1.00 77.25 134 ALA A CA 1
ATOM 1110 C C . ALA A 1 134 ? 16.572 -29.022 37.051 1.00 77.25 134 ALA A C 1
ATOM 1112 O O . ALA A 1 134 ? 15.709 -28.658 37.851 1.00 77.25 134 ALA A O 1
ATOM 1113 N N . ASP A 1 135 ? 17.875 -28.951 37.323 1.00 80.25 135 ASP A N 1
ATOM 1114 C CA . ASP A 1 135 ? 18.428 -28.561 38.624 1.00 80.25 135 ASP A CA 1
ATOM 1115 C C . ASP A 1 135 ? 18.070 -27.131 39.045 1.00 80.25 135 ASP A C 1
ATOM 1117 O O . ASP A 1 135 ? 17.802 -26.878 40.218 1.00 80.25 135 ASP A O 1
ATOM 1121 N N . ASP A 1 136 ? 18.000 -26.183 38.108 1.00 79.69 136 ASP A N 1
ATOM 1122 C CA . ASP A 1 136 ? 17.644 -24.793 38.418 1.00 79.69 136 ASP A CA 1
ATOM 1123 C C . ASP A 1 136 ? 16.161 -24.650 38.772 1.00 79.69 136 ASP A C 1
ATOM 1125 O O . ASP A 1 136 ? 15.784 -23.805 39.588 1.00 79.69 136 ASP A O 1
ATOM 1129 N N . ARG A 1 137 ? 15.303 -25.498 38.191 1.00 77.69 137 ARG A N 1
ATOM 1130 C CA . ARG A 1 137 ? 13.878 -25.562 38.550 1.00 77.69 137 ARG A CA 1
ATOM 1131 C C . ARG A 1 137 ? 13.699 -26.163 39.938 1.00 77.69 137 ARG A C 1
ATOM 1133 O O . ARG A 1 137 ? 12.955 -25.605 40.739 1.00 77.69 137 ARG A O 1
ATOM 1140 N N . VAL A 1 138 ? 14.425 -27.241 40.237 1.00 84.62 138 VAL A N 1
ATOM 1141 C CA . VAL A 1 138 ? 14.420 -27.882 41.560 1.00 84.62 138 VAL A CA 1
ATOM 1142 C C . VAL A 1 138 ? 14.913 -26.909 42.633 1.00 84.62 138 VAL A C 1
ATOM 1144 O O . VAL A 1 138 ? 14.244 -26.737 43.649 1.00 84.62 138 VAL A O 1
ATOM 1147 N N . LYS A 1 139 ? 16.016 -26.190 42.387 1.00 84.00 139 LYS A N 1
ATOM 1148 C CA . LYS A 1 139 ? 16.524 -25.147 43.296 1.00 84.00 139 LYS A CA 1
ATOM 1149 C C . LYS A 1 139 ? 15.511 -24.026 43.519 1.00 84.00 139 LYS A C 1
ATOM 1151 O O . LYS A 1 139 ? 15.376 -23.544 44.641 1.00 84.00 139 LYS A O 1
ATOM 1156 N N . PHE A 1 140 ? 14.787 -23.614 42.479 1.00 78.19 140 PHE A N 1
ATOM 1157 C CA . PHE A 1 140 ? 13.755 -22.585 42.594 1.00 78.19 140 PHE A CA 1
ATOM 1158 C C . PHE A 1 140 ? 12.561 -23.049 43.441 1.00 78.19 140 PHE A C 1
ATOM 1160 O O . PHE A 1 140 ? 12.118 -22.310 44.320 1.00 78.19 140 PHE A O 1
ATOM 1167 N N . GLU A 1 141 ? 12.071 -24.273 43.226 1.00 82.44 141 GLU A N 1
ATOM 1168 C CA . GLU A 1 141 ? 10.999 -24.850 44.046 1.00 82.44 141 GLU A CA 1
ATOM 1169 C C . GLU A 1 141 ? 11.457 -25.066 45.498 1.00 82.44 141 GLU A C 1
ATOM 1171 O O . GLU A 1 141 ? 10.754 -24.661 46.423 1.00 82.44 141 GLU A O 1
ATOM 1176 N N . MET A 1 142 ? 12.681 -25.563 45.724 1.00 83.06 142 MET A N 1
ATOM 1177 C CA . MET A 1 142 ? 13.284 -25.625 47.064 1.00 83.06 142 MET A CA 1
ATOM 1178 C C . MET A 1 142 ? 13.359 -24.244 47.721 1.00 83.06 142 MET A C 1
ATOM 1180 O O . MET A 1 142 ? 12.984 -24.094 48.881 1.00 83.06 142 MET A O 1
ATOM 1184 N N . GLN A 1 143 ? 13.801 -23.214 46.996 1.00 84.06 143 GLN A N 1
ATOM 1185 C CA . GLN A 1 143 ? 13.884 -21.851 47.520 1.00 84.06 143 GLN A CA 1
ATOM 1186 C C . GLN A 1 143 ? 12.498 -21.290 47.865 1.00 84.06 143 GLN A C 1
ATOM 1188 O O . GLN A 1 143 ? 12.347 -20.566 48.850 1.00 84.06 143 GLN A O 1
ATOM 1193 N N . LYS A 1 144 ? 11.476 -21.617 47.073 1.00 83.69 144 LYS A N 1
ATOM 1194 C CA . LYS A 1 144 ? 10.087 -21.213 47.310 1.00 83.69 144 LYS A CA 1
ATOM 1195 C C . LYS A 1 144 ? 9.518 -21.880 48.565 1.00 83.69 144 LYS A C 1
ATOM 1197 O O . LYS A 1 144 ? 8.931 -21.185 49.394 1.00 83.69 144 LYS A O 1
ATOM 1202 N N . VAL A 1 145 ? 9.757 -23.181 48.740 1.00 81.06 145 VAL A N 1
ATOM 1203 C CA . VAL A 1 145 ? 9.384 -23.937 49.949 1.00 81.06 145 VAL A CA 1
ATOM 1204 C C . VAL A 1 145 ? 10.134 -23.413 51.174 1.00 81.06 145 VAL A C 1
ATOM 1206 O O . VAL A 1 145 ? 9.506 -23.146 52.196 1.00 81.06 145 VAL A O 1
ATOM 1209 N N . ALA A 1 146 ? 11.440 -23.162 51.061 1.00 84.38 146 ALA A N 1
ATOM 1210 C CA . ALA A 1 146 ? 12.250 -22.601 52.140 1.00 84.38 146 ALA A CA 1
ATOM 1211 C C . ALA A 1 146 ? 11.745 -21.216 52.567 1.00 84.38 146 ALA A C 1
ATOM 1213 O O . ALA A 1 146 ? 11.545 -20.978 53.752 1.00 84.38 146 ALA A O 1
ATOM 1214 N N . ARG A 1 147 ? 11.445 -20.316 51.618 1.00 73.88 147 ARG A N 1
ATOM 1215 C CA . ARG A 1 147 ? 10.856 -18.996 51.917 1.00 73.88 147 ARG A CA 1
ATOM 1216 C C . ARG A 1 147 ? 9.502 -19.113 52.608 1.00 73.88 147 ARG A C 1
ATOM 1218 O O . ARG A 1 147 ? 9.211 -18.326 53.505 1.00 73.88 147 ARG A O 1
ATOM 1225 N N . PHE A 1 148 ? 8.678 -20.073 52.197 1.00 76.44 148 PHE A N 1
ATOM 1226 C CA . PHE A 1 148 ? 7.394 -20.337 52.835 1.00 76.44 148 PHE A CA 1
ATOM 1227 C C . PHE A 1 148 ? 7.573 -20.849 54.271 1.00 76.44 148 PHE A C 1
ATOM 1229 O O . PHE A 1 148 ? 6.938 -20.318 55.179 1.00 76.44 148 PHE A O 1
ATOM 1236 N N . GLN A 1 149 ? 8.498 -21.787 54.500 1.00 80.38 149 GLN A N 1
ATOM 1237 C CA . GLN A 1 149 ? 8.851 -22.281 55.834 1.00 80.38 149 GLN A CA 1
ATOM 1238 C C . GLN A 1 149 ? 9.431 -21.179 56.720 1.00 80.38 149 GLN A C 1
ATOM 1240 O O . GLN A 1 149 ? 8.939 -20.981 57.821 1.00 80.38 149 GLN A O 1
ATOM 1245 N N . THR A 1 150 ? 10.387 -20.384 56.229 1.00 70.38 150 THR A N 1
ATOM 1246 C CA . THR A 1 150 ? 10.934 -19.231 56.964 1.00 70.38 150 THR A CA 1
ATOM 1247 C C . THR A 1 150 ? 9.835 -18.248 57.368 1.00 70.38 150 THR A C 1
ATOM 1249 O O . THR A 1 150 ? 9.917 -17.630 58.420 1.00 70.38 150 THR A O 1
ATOM 1252 N N . ARG A 1 151 ? 8.780 -18.092 56.560 1.00 64.69 151 ARG A N 1
ATOM 1253 C CA . ARG A 1 151 ? 7.648 -17.205 56.864 1.00 64.69 151 ARG A CA 1
ATOM 1254 C C . ARG A 1 151 ? 6.659 -17.819 57.857 1.00 64.69 151 ARG A C 1
ATOM 1256 O O . ARG A 1 151 ? 6.069 -17.081 58.634 1.00 64.69 151 ARG A O 1
ATOM 1263 N N . GLN A 1 152 ? 6.506 -19.143 57.843 1.00 69.94 152 GLN A N 1
ATOM 1264 C CA . GLN A 1 152 ? 5.749 -19.901 58.845 1.00 69.94 152 GLN A CA 1
ATOM 1265 C C . GLN A 1 152 ? 6.447 -19.846 60.211 1.00 69.94 152 GLN A C 1
ATOM 1267 O O . GLN A 1 152 ? 5.804 -19.589 61.221 1.00 69.94 152 GLN A O 1
ATOM 1272 N N . THR A 1 153 ? 7.773 -20.006 60.240 1.00 61.28 153 THR A N 1
ATOM 1273 C CA . THR A 1 153 ? 8.566 -20.007 61.478 1.00 61.28 153 THR A CA 1
ATOM 1274 C C . THR A 1 153 ? 8.822 -18.600 62.010 1.00 61.28 153 THR A C 1
ATOM 1276 O O . THR A 1 153 ? 8.758 -18.374 63.213 1.00 61.28 153 THR A O 1
ATOM 1279 N N . ASN A 1 154 ? 9.060 -17.625 61.126 1.00 62.41 154 ASN A N 1
ATOM 1280 C CA . ASN A 1 154 ? 9.278 -16.223 61.506 1.00 62.41 154 ASN A CA 1
ATOM 1281 C C . ASN A 1 154 ? 7.963 -15.425 61.553 1.00 62.41 154 ASN A C 1
ATOM 1283 O O . ASN A 1 154 ? 7.983 -14.202 61.669 1.00 62.41 154 ASN A O 1
ATOM 1287 N N . GLY A 1 155 ? 6.819 -16.113 61.471 1.00 54.53 155 GLY A N 1
ATOM 1288 C CA . GLY A 1 155 ? 5.479 -15.546 61.610 1.00 54.53 155 GLY A CA 1
ATOM 1289 C C . GLY A 1 155 ? 5.090 -15.177 63.045 1.00 54.53 155 GLY A C 1
ATOM 1290 O O . GLY A 1 155 ? 3.983 -14.688 63.247 1.00 54.53 155 GLY A O 1
ATOM 1291 N N . SER A 1 156 ? 5.964 -15.377 64.041 1.00 51.81 156 SER A N 1
ATOM 1292 C CA . SER A 1 156 ? 5.662 -15.034 65.442 1.00 51.81 156 SER A CA 1
ATOM 1293 C C . SER A 1 156 ? 6.851 -14.599 66.315 1.00 51.81 156 SER A C 1
ATOM 1295 O O . SER A 1 156 ? 6.644 -14.323 67.494 1.00 51.81 156 SER A O 1
ATOM 1297 N N . SER A 1 157 ? 8.078 -14.469 65.789 1.00 44.06 157 SER A N 1
ATOM 1298 C CA . SER A 1 157 ? 9.237 -14.076 66.608 1.00 44.06 157 SER A CA 1
ATOM 1299 C C . SER A 1 157 ? 10.114 -13.006 65.956 1.00 44.06 157 SER A C 1
ATOM 1301 O O . SER A 1 157 ? 10.449 -13.033 64.776 1.00 44.06 157 SER A O 1
ATOM 1303 N N . SER A 1 158 ? 10.436 -12.027 66.788 1.00 48.00 158 SER A N 1
ATOM 1304 C CA . SER A 1 158 ? 11.151 -10.787 66.531 1.00 48.00 158 SER A CA 1
ATOM 1305 C C . SER A 1 158 ? 12.658 -10.985 66.272 1.00 48.00 158 SER A C 1
ATOM 1307 O O . SER A 1 158 ? 13.255 -11.944 66.746 1.00 48.00 158 SER A O 1
ATOM 1309 N N . LYS A 1 159 ? 13.265 -9.962 65.642 1.00 46.75 159 LYS A N 1
ATOM 1310 C CA . LYS A 1 159 ? 14.706 -9.629 65.509 1.00 46.75 159 LYS A CA 1
ATOM 1311 C C . LYS A 1 159 ? 15.499 -10.282 64.365 1.00 46.75 159 LYS A C 1
ATOM 1313 O O . LYS A 1 159 ? 15.776 -11.471 64.329 1.00 46.75 159 LYS A O 1
ATOM 1318 N N . ARG A 1 160 ? 15.976 -9.409 63.468 1.00 42.31 160 ARG A N 1
ATOM 1319 C CA . ARG A 1 160 ? 17.071 -9.680 62.523 1.00 42.31 160 ARG A CA 1
ATOM 1320 C C . ARG A 1 160 ? 18.358 -9.919 63.333 1.00 42.31 160 ARG A C 1
ATOM 1322 O O . ARG A 1 160 ? 18.645 -9.082 64.194 1.00 42.31 160 ARG A O 1
ATOM 1329 N N . PRO A 1 161 ? 19.148 -10.972 63.070 1.00 44.25 161 PRO A N 1
ATOM 1330 C CA . PRO A 1 161 ? 20.481 -11.068 63.638 1.00 44.25 161 PRO A CA 1
ATOM 1331 C C . PRO A 1 161 ? 21.371 -10.014 62.968 1.00 44.25 161 PRO A C 1
ATOM 1333 O O . PRO A 1 161 ? 21.355 -9.833 61.749 1.00 44.25 161 PRO A O 1
ATOM 1336 N N . ARG A 1 162 ? 22.080 -9.257 63.803 1.00 43.50 162 ARG A N 1
ATOM 1337 C CA . ARG A 1 162 ? 23.112 -8.302 63.407 1.00 43.50 162 ARG A CA 1
ATOM 1338 C C . ARG A 1 162 ? 24.352 -9.139 63.113 1.00 43.50 162 ARG A C 1
ATOM 1340 O O . ARG A 1 162 ? 24.907 -9.715 64.039 1.00 43.50 162 ARG A O 1
ATOM 1347 N N . ASP A 1 163 ? 24.702 -9.277 61.841 1.00 34.69 163 ASP A N 1
ATOM 1348 C CA . ASP A 1 163 ? 25.904 -10.005 61.443 1.00 34.69 163 ASP A CA 1
ATOM 1349 C C . ASP A 1 163 ? 27.145 -9.207 61.871 1.00 34.69 163 ASP A C 1
ATOM 1351 O O . ASP A 1 163 ? 27.262 -8.010 61.588 1.00 34.69 163 ASP A O 1
ATOM 1355 N N . SER A 1 164 ? 28.015 -9.871 62.622 1.00 35.56 164 SER A N 1
ATOM 1356 C CA . SER A 1 164 ? 29.277 -9.376 63.155 1.00 35.56 164 SER A CA 1
ATOM 1357 C C . SER A 1 164 ? 30.366 -10.366 62.756 1.00 35.56 164 SER A C 1
ATOM 1359 O O . SER A 1 164 ? 30.510 -11.401 63.404 1.00 35.56 164 SER A O 1
ATOM 1361 N N . SER A 1 165 ? 31.101 -10.056 61.688 1.00 33.72 165 SER A N 1
ATOM 1362 C CA . SER A 1 165 ? 32.361 -10.704 61.291 1.00 33.72 165 SER A CA 1
ATOM 1363 C C . SER A 1 165 ? 32.908 -9.959 60.061 1.00 33.72 165 SER A C 1
ATOM 1365 O O . SER A 1 165 ? 32.337 -10.035 58.979 1.00 33.72 165 SER A O 1
ATOM 1367 N N . SER A 1 166 ? 33.795 -8.982 60.261 1.00 32.78 166 SER A N 1
ATOM 1368 C CA . SER A 1 166 ? 35.253 -9.117 60.078 1.00 32.78 166 SER A CA 1
ATOM 1369 C C . SER A 1 166 ? 35.714 -8.952 58.624 1.00 32.78 166 SER A C 1
ATOM 1371 O O . SER A 1 166 ? 35.869 -9.918 57.885 1.00 32.78 166 SER A O 1
ATOM 1373 N N . PHE A 1 167 ? 36.015 -7.704 58.255 1.00 28.83 167 PHE A N 1
ATOM 1374 C CA . PHE A 1 167 ? 37.137 -7.390 57.370 1.00 28.83 167 PHE A CA 1
ATOM 1375 C C . PHE A 1 167 ? 37.727 -6.046 57.819 1.00 28.83 167 PHE A C 1
ATOM 1377 O O . PHE A 1 167 ? 37.171 -4.981 57.548 1.00 28.83 167 PHE A O 1
ATOM 1384 N N . GLU A 1 168 ? 38.807 -6.112 58.598 1.00 38.69 168 GLU A N 1
ATOM 1385 C CA . GLU A 1 168 ? 39.739 -5.000 58.771 1.00 38.69 168 GLU A CA 1
ATOM 1386 C C . GLU A 1 168 ? 40.392 -4.714 57.419 1.00 38.69 168 GLU A C 1
ATOM 1388 O O . GLU A 1 168 ? 41.005 -5.609 56.852 1.00 38.69 168 GLU A O 1
ATOM 1393 N N . THR A 1 169 ? 40.265 -3.484 56.922 1.00 36.62 169 THR A N 1
ATOM 1394 C CA . THR A 1 169 ? 41.414 -2.594 56.703 1.00 36.62 169 THR A CA 1
ATOM 1395 C C . THR A 1 169 ? 40.946 -1.195 56.311 1.00 36.62 169 THR A C 1
ATOM 1397 O O . THR A 1 169 ? 40.046 -1.020 55.493 1.00 36.62 169 THR A O 1
ATOM 1400 N N . ASP A 1 170 ? 41.689 -0.246 56.860 1.00 34.56 170 ASP A N 1
ATOM 1401 C CA . ASP A 1 170 ? 4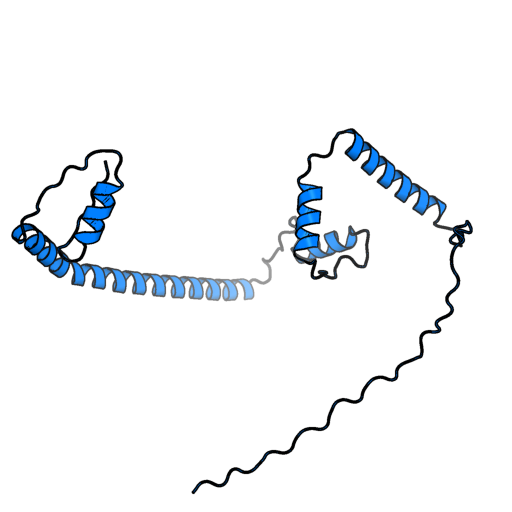1.953 1.118 56.421 1.00 34.56 170 ASP A CA 1
ATOM 1402 C C . ASP A 1 170 ? 41.135 2.299 56.960 1.00 34.56 170 ASP A C 1
ATOM 1404 O O . ASP A 1 170 ? 39.946 2.512 56.725 1.00 34.56 170 ASP A O 1
ATOM 1408 N N . LEU A 1 171 ? 41.897 3.098 57.704 1.00 43.56 171 LEU A N 1
ATOM 1409 C CA . LEU A 1 171 ? 41.592 4.370 58.316 1.00 43.56 171 LEU A CA 1
ATOM 1410 C C . LEU A 1 171 ? 41.501 5.444 57.230 1.00 43.56 171 LEU A C 1
ATOM 1412 O O . LEU A 1 171 ? 42.505 5.819 56.631 1.00 43.56 171 LEU A O 1
ATOM 1416 N N . THR A 1 172 ? 40.330 6.046 57.053 1.00 42.91 172 THR A N 1
ATOM 1417 C CA . THR A 1 172 ? 40.259 7.478 56.735 1.00 42.91 172 THR A CA 1
ATOM 1418 C C . THR A 1 172 ? 38.916 8.030 57.189 1.00 42.91 172 THR A C 1
ATOM 1420 O O . THR A 1 172 ? 37.847 7.681 56.695 1.00 42.91 172 THR A O 1
ATOM 1423 N N . ILE A 1 173 ? 38.987 8.858 58.227 1.00 45.03 173 ILE A N 1
ATOM 1424 C CA . ILE A 1 173 ? 37.870 9.598 58.798 1.00 45.03 173 ILE A CA 1
ATOM 1425 C C . ILE A 1 173 ? 37.557 10.741 57.836 1.00 45.03 173 ILE A C 1
ATOM 1427 O O . ILE A 1 173 ? 38.313 11.702 57.799 1.00 45.03 173 ILE A O 1
ATOM 1431 N N . ASP A 1 174 ? 36.428 10.677 57.134 1.00 43.09 174 ASP A N 1
ATOM 1432 C CA . ASP A 1 174 ? 35.812 11.864 56.539 1.00 43.09 174 ASP A CA 1
ATOM 1433 C C . ASP A 1 174 ? 34.314 11.889 56.852 1.00 43.09 174 ASP A C 1
ATOM 1435 O O . ASP A 1 174 ? 33.508 11.083 56.383 1.00 43.09 174 ASP A O 1
ATOM 1439 N N . LYS A 1 175 ? 33.941 12.826 57.727 1.00 48.62 175 LYS A N 1
ATOM 1440 C CA . LYS A 1 175 ? 32.558 13.094 58.134 1.00 48.62 175 LYS A CA 1
ATOM 1441 C C . LYS A 1 175 ? 31.805 13.724 56.952 1.00 48.62 175 LYS A C 1
ATOM 1443 O O . LYS A 1 175 ? 32.256 14.757 56.456 1.00 48.62 175 LYS A O 1
ATOM 1448 N N . PRO A 1 176 ? 30.627 13.228 56.534 1.00 48.28 176 PRO A N 1
ATOM 1449 C CA . PRO A 1 176 ? 29.829 13.945 55.550 1.00 48.28 176 PRO A CA 1
ATOM 1450 C C . PRO A 1 176 ? 29.173 1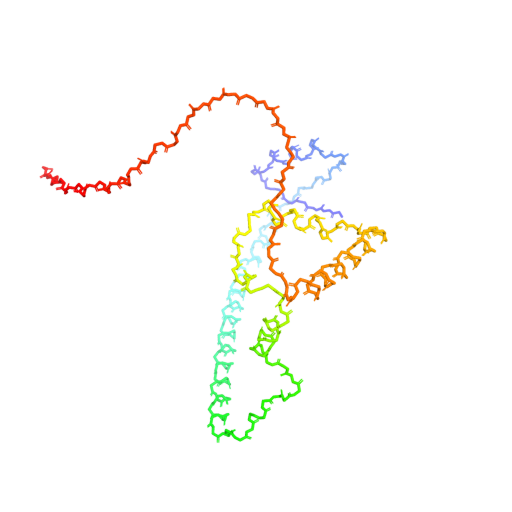5.177 56.191 1.00 48.28 176 PRO A C 1
ATOM 1452 O O . PRO A 1 176 ? 28.236 15.081 56.983 1.00 48.28 176 PRO A O 1
ATOM 1455 N N . GLN A 1 177 ? 29.690 16.352 55.830 1.00 52.44 177 GLN A N 1
ATOM 1456 C CA . GLN A 1 177 ? 29.102 17.662 56.104 1.00 52.44 177 GLN A CA 1
ATOM 1457 C C . GLN A 1 177 ? 27.699 17.786 55.485 1.00 52.44 177 GLN A C 1
ATOM 1459 O O . GLN A 1 177 ? 27.477 17.523 54.302 1.00 52.44 177 GLN A O 1
ATOM 1464 N N . TRP A 1 178 ? 26.739 18.207 56.302 1.00 45.19 178 TRP A N 1
ATOM 1465 C CA . TRP A 1 178 ? 25.371 18.504 55.891 1.00 45.19 178 TRP A CA 1
ATOM 1466 C C . TRP A 1 178 ? 25.364 19.744 54.980 1.00 45.19 178 TRP A C 1
ATOM 1468 O O . TRP A 1 178 ? 25.746 20.830 55.412 1.00 45.19 178 TRP A O 1
ATOM 1478 N N . ARG A 1 179 ? 24.954 19.602 53.710 1.00 51.00 179 ARG A N 1
ATOM 1479 C CA . ARG A 1 179 ? 24.814 20.728 52.766 1.00 51.00 179 ARG A CA 1
ATOM 1480 C C . ARG A 1 179 ? 23.364 21.240 52.776 1.00 51.00 179 ARG A C 1
ATOM 1482 O O . ARG A 1 179 ? 22.467 20.454 52.462 1.00 51.00 179 ARG A O 1
ATOM 1489 N N . PRO A 1 180 ? 23.097 22.522 53.088 1.00 57.84 180 PRO A N 1
ATOM 1490 C CA . PRO A 1 180 ? 21.751 23.072 52.973 1.00 57.84 180 PRO A CA 1
ATOM 1491 C C . PRO A 1 180 ? 21.325 23.173 51.498 1.00 57.84 180 PRO A C 1
ATOM 1493 O O . PRO A 1 180 ? 22.138 23.432 50.609 1.00 57.84 180 PRO A O 1
ATOM 1496 N N . LYS A 1 181 ? 20.031 22.946 51.244 1.00 53.84 181 LYS A N 1
ATOM 1497 C CA . LYS A 1 181 ? 19.404 23.015 49.914 1.00 53.84 181 LYS A CA 1
ATOM 1498 C C . LYS A 1 181 ? 19.563 24.423 49.327 1.00 53.84 181 LYS A C 1
ATOM 1500 O O . LYS A 1 181 ? 19.186 25.399 49.968 1.00 53.84 181 LYS A O 1
ATOM 1505 N N . SER A 1 182 ? 20.083 24.514 48.105 1.00 60.12 182 SER A N 1
ATOM 1506 C CA . SER A 1 182 ? 20.166 25.757 47.335 1.00 60.12 182 SER A CA 1
ATOM 1507 C C . SER A 1 182 ? 18.772 26.321 47.055 1.00 60.12 182 SER A C 1
ATOM 1509 O O . SER A 1 182 ? 17.902 25.614 46.539 1.00 60.12 182 SER A O 1
ATOM 1511 N N . THR A 1 183 ? 18.577 27.597 47.370 1.00 66.00 183 THR A N 1
ATOM 1512 C CA . THR A 1 183 ? 17.448 28.417 46.925 1.00 66.00 183 THR A CA 1
ATOM 1513 C C . THR A 1 183 ? 17.430 28.534 45.392 1.00 66.00 183 THR A C 1
ATOM 1515 O O . THR A 1 183 ? 18.494 28.595 44.772 1.00 66.00 183 THR A O 1
ATOM 1518 N N . PRO A 1 184 ? 16.250 28.548 44.746 1.00 62.72 184 PRO A N 1
ATOM 1519 C CA . PRO A 1 184 ? 16.154 28.744 43.301 1.00 62.72 184 PRO A CA 1
ATOM 1520 C C . PRO A 1 184 ? 16.532 30.189 42.909 1.00 62.72 184 PRO A C 1
ATOM 1522 O O . PRO A 1 184 ? 16.212 31.118 43.655 1.00 62.72 184 PRO A O 1
ATOM 1525 N N . PRO A 1 185 ? 17.199 30.406 41.758 1.00 60.09 185 PRO A N 1
ATOM 1526 C CA . PRO A 1 185 ? 17.607 31.738 41.321 1.00 60.09 185 PRO A CA 1
ATOM 1527 C C . PRO A 1 185 ? 16.409 32.607 40.910 1.00 60.09 185 PRO A C 1
ATOM 1529 O O . PRO A 1 185 ? 15.456 32.139 40.285 1.00 60.09 185 PRO A O 1
ATOM 1532 N N . ALA A 1 186 ? 16.491 33.888 41.274 1.00 54.62 186 ALA A N 1
ATOM 1533 C CA . ALA A 1 186 ? 15.496 34.921 41.016 1.00 54.62 186 ALA A CA 1
ATOM 1534 C C . ALA A 1 186 ? 15.236 35.131 39.512 1.00 54.62 186 ALA A C 1
ATOM 1536 O O . ALA A 1 186 ? 16.158 35.137 38.696 1.00 54.62 186 ALA A O 1
ATOM 1537 N N . ALA A 1 187 ? 13.962 35.332 39.169 1.00 53.41 187 ALA A N 1
ATOM 1538 C CA . ALA A 1 187 ? 13.493 35.628 37.823 1.00 53.41 187 ALA A CA 1
ATOM 1539 C C . ALA A 1 187 ? 14.162 36.894 37.255 1.00 53.41 187 ALA A C 1
ATOM 1541 O O . ALA A 1 187 ? 14.071 37.977 37.832 1.00 53.41 187 ALA A O 1
ATOM 1542 N N . SER A 1 188 ? 14.815 36.759 36.101 1.00 54.88 188 SER A N 1
ATOM 1543 C CA . SER A 1 188 ? 15.369 37.873 35.332 1.00 54.88 188 SER A CA 1
ATOM 1544 C C . SER A 1 188 ? 14.251 38.707 34.695 1.00 54.88 188 SER A C 1
ATOM 1546 O O . SER A 1 188 ? 13.422 38.176 33.953 1.00 54.88 188 SER A O 1
ATOM 1548 N N . ALA A 1 189 ? 14.251 40.013 34.967 1.00 61.81 189 ALA A N 1
ATOM 1549 C CA . ALA A 1 189 ? 13.334 40.999 34.400 1.00 61.81 189 ALA A CA 1
ATOM 1550 C C . ALA A 1 189 ? 13.491 41.163 32.866 1.00 61.81 189 ALA A C 1
ATOM 1552 O O . ALA A 1 189 ? 14.595 40.997 32.340 1.00 61.81 189 ALA A O 1
ATOM 1553 N N . PRO A 1 190 ? 12.419 41.525 32.133 1.00 58.62 190 PRO A N 1
ATOM 1554 C CA . PRO A 1 190 ? 12.459 41.676 30.679 1.00 58.62 190 PRO A CA 1
ATOM 1555 C C . PRO A 1 190 ? 13.114 42.997 30.241 1.00 58.62 190 PRO A C 1
ATOM 1557 O O . PRO A 1 190 ? 12.716 44.086 30.658 1.00 58.62 190 PRO A O 1
ATOM 1560 N N . THR A 1 191 ? 14.090 42.907 29.336 1.00 60.38 191 THR A N 1
ATOM 1561 C CA . THR A 1 191 ? 14.725 44.057 28.683 1.00 60.38 191 THR A CA 1
ATOM 1562 C C . THR A 1 191 ? 13.852 44.582 27.538 1.00 60.38 191 THR A C 1
ATOM 1564 O O . THR A 1 191 ? 13.526 43.874 26.585 1.00 60.38 191 THR A O 1
ATOM 1567 N N . LYS A 1 192 ? 13.470 45.863 27.620 1.00 50.88 192 LYS A N 1
ATOM 1568 C CA . LYS A 1 192 ? 12.827 46.610 26.530 1.00 50.88 192 LYS A CA 1
ATOM 1569 C C . LYS A 1 192 ? 13.844 46.832 25.403 1.00 50.88 192 LYS A C 1
ATOM 1571 O O . LYS A 1 192 ? 14.806 47.571 25.590 1.00 50.88 192 LYS A O 1
ATOM 1576 N N . LYS A 1 193 ? 13.626 46.238 24.225 1.00 55.22 193 LYS A N 1
ATOM 1577 C CA . LYS A 1 193 ? 14.310 46.644 22.987 1.00 55.22 193 LYS A CA 1
ATOM 1578 C C . LYS A 1 193 ? 13.550 47.810 22.358 1.00 55.22 193 LYS A C 1
ATOM 1580 O O . LYS A 1 193 ? 12.399 47.648 21.960 1.00 55.22 193 LYS A O 1
ATOM 1585 N N . SER A 1 194 ? 14.196 48.973 22.286 1.00 49.91 194 SER A N 1
ATOM 1586 C CA . SER A 1 194 ? 13.758 50.086 21.447 1.00 49.91 194 SER A CA 1
ATOM 1587 C C . SER A 1 194 ? 13.998 49.737 19.977 1.00 49.91 194 SER A C 1
ATOM 1589 O O . SER A 1 194 ? 14.991 49.100 19.621 1.00 49.91 194 SER A O 1
ATOM 1591 N N . LYS A 1 195 ? 13.046 50.120 19.131 1.00 58.62 195 LYS A N 1
ATOM 1592 C CA . LYS A 1 195 ? 13.096 49.978 17.678 1.00 58.62 195 LYS A CA 1
ATOM 1593 C C . LYS A 1 195 ? 13.364 51.380 17.124 1.00 58.62 195 LYS A C 1
ATOM 1595 O O . LYS A 1 195 ? 12.594 52.292 17.420 1.00 58.62 195 LYS A O 1
ATOM 1600 N N . ARG A 1 196 ? 14.487 51.544 16.429 1.00 48.78 196 ARG A N 1
ATOM 1601 C CA . ARG A 1 196 ? 14.699 52.609 15.441 1.00 48.78 196 ARG A CA 1
ATOM 1602 C C . ARG A 1 196 ? 14.357 52.037 14.076 1.00 48.78 196 ARG A C 1
ATOM 1604 O O . ARG A 1 196 ? 14.533 50.804 13.923 1.00 48.78 196 ARG A O 1
#

Secondary structure (DSSP, 8-state):
-------STTHHHHHHHHHH-SSPPPP-PPPHHHHHHHHHHHHHHHHHHHHHHHHHHHHHHHHHHHHHHHHHHHHHHHHH-TT-----TTS--HHHHHHHHHHT-S-TTTTS-----HHHHHHHHHHHHS---HHHHHHHHHHHHHHHHHHHHTTS--------------------PPPPPPPPPPPPPPP-----

Sequence (196 aa):
RSISLVGENERHLLKDILKTCKVPAKMRIIPQEIVQIFRNKLEELEPDIEEILKMEYGEKMLQTCETQIDKAEKRLKDSKTDTSNAKREWFQNRNERIAEQDKLRLDPHSNKKKKVSKEEREQIQKMKSTPKTADDRVKFEMQKVARFQTRQTNGSSSKRPRDSSSFETDLTIDKPQWRPKSTPPAASAPTKKSKR

Foldseek 3Di:
DDDDDDDPVCVVVVVVCCVPDPDHDDDDDDDVVVVVVVVVVCVVCVVVVVVVVVVVVVVVVVVVVVVVVVVVVVVVVCVVCVPPPPPPPPDQDPVNVVVVVCVPDPDPPPPPPPVQPPVNVVVVVVVVPPPQDPVNVVVVVVVVVVVVVCCVVPVPDDDDDDDDDDDDDDDDDDDDDDDDDDDDDDDDDDDDDDDD

pLDDT: mean 75.03, std 18.97, range [28.83, 98.31]

Radius of gyration: 37.86 Å; chains: 1; bounding box: 77×82×97 Å